Protein AF-A0A7R8WYB5-F1 (afdb_monomer_lite)

Organism: NCBI:txid163714

Sequence (206 aa):
MVLVGGVSCAMGMLLSKSFLFGQDVRGGSQGAGAALSDKIDIPKETFMILNLPTPENPLRIGTRGSPLAMAQAYETRARLSAAFELPQTAFEIVVIKVTGDLIQDRPLKDIGGKGLFTREIEEDLLAGKIDIAVHSMKDMPTVQPGGLLLDTFLPREDPRDAFVAPMLSALDQLSDGAVVGTSSLRRRAQLLHKRPDLKVVEFRGN

Radius of gyration: 23.24 Å; chains: 1; bounding box: 43×52×77 Å

Foldseek 3Di:
DKEFAWPLFFFWFWKAFPDPADDPPDDDDDDDDDDDDDDDPPPPPPPRPRPQFALVRAAEEEFEPDPVRVVSSVVVLVVVCVVVVYDSSSYHYDHDYFQLVVDFPDAPVVVDDQQSPHVRVVVCNVVVVHGIYTDRPVNHDPDDDPRIDTDDTDPTDDRDTDIDDPPDRDPVPDDFQEEYEDSDPVVVVVCCVVRVRYHYDYDDDD

InterPro domains:
  IPR000860 Porphobilinogen deaminase [PR00151] (100-120)
  IPR000860 Porphobilinogen deaminase [PR00151] (131-150)
  IPR000860 Porphobilinogen deaminase [PR00151] (179-196)
  IPR000860 Porphobilinogen deaminase [PR00151] (198-206)
  IPR000860 Porphobilinogen deaminase [PTHR11557] (56-206)
  IPR000860 Porphobilinogen deaminase [TIGR00212] (59-206)
  IPR022417 Porphobilinogen deaminase, N-terminal [PF01379] (59-206)

Structure (mmCIF, N/CA/C/O backbone):
data_AF-A0A7R8WYB5-F1
#
_entry.id   AF-A0A7R8WYB5-F1
#
loop_
_atom_site.group_PDB
_atom_site.id
_atom_site.type_symbol
_atom_site.label_atom_id
_atom_site.label_alt_id
_atom_site.label_comp_id
_atom_site.label_asym_id
_atom_site.label_entity_id
_atom_site.label_seq_id
_atom_site.pdbx_PDB_ins_code
_atom_site.Cartn_x
_atom_site.Cartn_y
_atom_site.Cartn_z
_atom_site.occupancy
_atom_site.B_iso_or_equiv
_atom_site.auth_seq_id
_atom_site.auth_comp_id
_atom_site.auth_asym_id
_atom_site.auth_atom_id
_atom_site.pdbx_PDB_model_num
ATOM 1 N N . MET A 1 1 ? -6.111 8.365 22.618 1.00 51.69 1 MET A N 1
ATOM 2 C CA . MET A 1 1 ? -6.669 7.990 21.303 1.00 51.69 1 MET A CA 1
ATOM 3 C C . MET A 1 1 ? -6.148 6.613 20.965 1.00 51.69 1 MET A C 1
ATOM 5 O O . MET A 1 1 ? -4.943 6.415 21.039 1.00 51.69 1 MET A O 1
ATOM 9 N N . VAL A 1 2 ? -7.040 5.667 20.690 1.00 57.53 2 VAL A N 1
ATOM 10 C CA . VAL A 1 2 ? -6.664 4.288 20.367 1.00 57.53 2 VAL A CA 1
ATOM 11 C C . VAL A 1 2 ? -6.888 4.053 18.888 1.00 57.53 2 VAL A C 1
ATOM 13 O O . VAL A 1 2 ? -7.944 4.389 18.358 1.00 57.53 2 VAL A O 1
ATOM 16 N N . LEU A 1 3 ? -5.872 3.529 18.221 1.00 54.19 3 LEU A N 1
ATOM 17 C CA . LEU A 1 3 ? -5.846 3.299 16.789 1.00 54.19 3 LEU A CA 1
ATOM 18 C C . LEU A 1 3 ? -6.067 1.818 16.529 1.00 54.19 3 LEU A C 1
ATOM 20 O O . LEU A 1 3 ? -5.308 0.976 16.994 1.00 54.19 3 LEU A O 1
ATOM 24 N N . VAL A 1 4 ? -7.092 1.490 15.749 1.00 54.50 4 VAL A N 1
ATOM 25 C CA . VAL A 1 4 ? -7.208 0.145 15.178 1.00 54.50 4 VAL A CA 1
ATOM 26 C C . VAL A 1 4 ? -6.669 0.222 13.757 1.00 54.50 4 VAL A C 1
ATOM 28 O O . VAL A 1 4 ? -7.369 0.566 12.792 1.00 54.50 4 VAL A O 1
ATOM 31 N N . GLY A 1 5 ? -5.360 0.007 13.669 1.00 45.59 5 GLY A N 1
ATOM 32 C CA . GLY A 1 5 ? -4.630 -0.067 12.417 1.00 45.59 5 GLY A CA 1
ATOM 33 C C . GLY A 1 5 ? -4.925 -1.387 11.719 1.00 45.59 5 GLY A C 1
ATOM 34 O O . GLY A 1 5 ? -5.275 -2.376 12.343 1.00 45.59 5 GLY A O 1
ATOM 35 N N . GLY A 1 6 ? -4.800 -1.415 10.403 1.00 45.91 6 GLY A N 1
ATOM 36 C CA . GLY A 1 6 ? -4.494 -2.670 9.725 1.00 45.91 6 GLY A CA 1
ATOM 37 C C . GLY A 1 6 ? -3.013 -2.622 9.532 1.00 45.91 6 GLY A C 1
ATOM 38 O O . GLY A 1 6 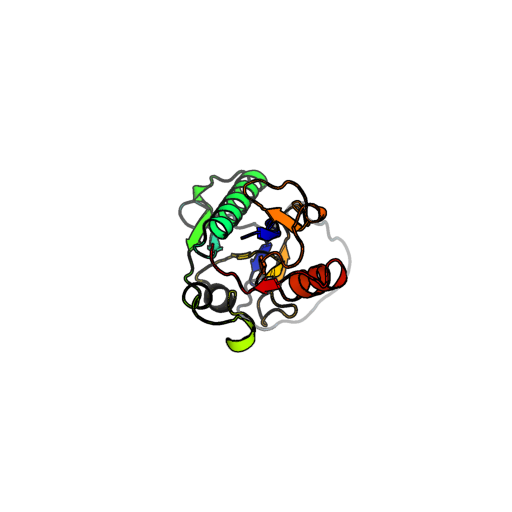? -2.545 -1.589 9.041 1.00 45.91 6 GLY A O 1
ATOM 39 N N . VAL A 1 7 ? -2.295 -3.681 9.888 1.00 38.88 7 VAL A N 1
ATOM 40 C CA . VAL A 1 7 ? -0.979 -3.837 9.291 1.00 38.88 7 VAL A CA 1
ATOM 41 C C . VAL A 1 7 ? -1.281 -3.929 7.801 1.00 38.88 7 VAL A C 1
ATOM 43 O O . VAL A 1 7 ? -1.995 -4.816 7.336 1.00 38.88 7 VAL A O 1
ATOM 46 N N . SER A 1 8 ? -0.940 -2.871 7.069 1.00 40.31 8 SER A N 1
ATOM 47 C CA . SER A 1 8 ? -1.137 -2.816 5.630 1.00 40.31 8 SER A CA 1
ATOM 48 C C . SER A 1 8 ? -0.034 -3.666 5.037 1.00 40.31 8 SER A C 1
ATOM 50 O O . SER A 1 8 ? 0.944 -3.159 4.503 1.00 40.31 8 SER A O 1
ATOM 52 N N . CYS A 1 9 ? -0.181 -4.962 5.256 1.00 38.12 9 CYS A N 1
ATOM 53 C CA . CYS A 1 9 ? 0.712 -5.996 4.827 1.00 38.12 9 CYS A CA 1
ATOM 54 C C . CYS A 1 9 ? 0.665 -5.999 3.309 1.00 38.12 9 CYS A C 1
ATOM 56 O O . CYS A 1 9 ? -0.330 -6.335 2.662 1.00 38.12 9 CYS A O 1
ATOM 58 N N . ALA A 1 10 ? 1.730 -5.409 2.794 1.00 38.44 10 ALA A N 1
ATOM 59 C CA . ALA A 1 10 ? 2.017 -5.133 1.421 1.00 38.44 10 ALA A CA 1
ATOM 60 C C . ALA A 1 10 ? 1.931 -6.398 0.579 1.00 38.44 10 ALA A C 1
ATOM 62 O O . ALA A 1 10 ? 2.912 -7.106 0.409 1.00 38.44 10 ALA A O 1
ATOM 63 N N . MET A 1 11 ? 0.780 -6.654 -0.026 1.00 44.28 11 MET A N 1
ATOM 64 C CA . MET A 1 11 ? 0.823 -7.348 -1.299 1.00 44.28 11 MET A CA 1
ATOM 65 C C . MET A 1 11 ? 1.272 -6.296 -2.306 1.00 44.28 11 MET A C 1
ATOM 67 O O . MET A 1 11 ? 0.425 -5.570 -2.814 1.00 44.28 11 MET A O 1
ATOM 71 N N . GLY A 1 12 ? 2.585 -6.141 -2.504 1.00 46.62 12 GLY A N 1
ATOM 72 C CA . GLY A 1 12 ? 3.079 -5.486 -3.708 1.00 46.62 12 GLY A CA 1
ATOM 73 C C . GLY A 1 12 ? 2.496 -6.242 -4.896 1.00 46.62 12 GLY A C 1
ATOM 74 O O . GLY A 1 12 ? 2.366 -7.469 -4.879 1.00 46.62 12 GLY A O 1
ATOM 75 N N . MET A 1 13 ? 2.013 -5.508 -5.872 1.00 58.94 13 MET A N 1
ATOM 76 C CA . MET A 1 13 ? 1.191 -6.071 -6.923 1.00 58.94 13 MET A CA 1
ATOM 77 C C . MET A 1 13 ? 1.529 -5.353 -8.196 1.00 58.94 13 MET A C 1
ATOM 79 O O . MET A 1 13 ? 1.551 -4.132 -8.162 1.00 58.94 13 MET A O 1
ATOM 83 N N . LEU A 1 14 ? 1.767 -6.097 -9.271 1.00 58.09 14 LEU A N 1
ATOM 84 C CA . LEU A 1 14 ? 2.078 -5.504 -10.558 1.00 58.09 14 LEU A CA 1
ATOM 85 C C . LEU A 1 14 ? 0.786 -5.327 -11.347 1.00 58.09 14 LEU A C 1
ATOM 87 O O . LEU A 1 14 ? 0.109 -6.300 -11.677 1.00 58.09 14 LEU A O 1
ATOM 91 N N . LEU A 1 15 ? 0.461 -4.073 -11.646 1.00 56.47 15 LEU A N 1
ATOM 92 C CA . LEU A 1 15 ? -0.439 -3.735 -12.741 1.00 56.47 15 LEU A CA 1
ATOM 93 C C . LEU A 1 15 ? 0.430 -3.475 -13.976 1.00 56.47 15 LEU A C 1
ATOM 95 O O . LEU A 1 15 ? 1.372 -2.682 -13.902 1.00 56.47 15 LEU A O 1
ATOM 99 N N . SER A 1 16 ? 0.143 -4.150 -15.087 1.00 60.47 16 SER A N 1
ATOM 100 C CA . SER A 1 16 ? 0.872 -3.987 -16.351 1.00 60.47 16 SER A CA 1
ATOM 101 C C . SER A 1 16 ? -0.098 -3.846 -17.530 1.00 60.47 16 SER A C 1
ATOM 103 O O . SER A 1 16 ? -1.289 -4.144 -17.424 1.00 60.47 16 SER A O 1
ATOM 105 N N . LYS A 1 17 ? 0.387 -3.357 -18.673 1.00 53.19 17 LYS A N 1
ATOM 106 C CA . LYS A 1 17 ? -0.272 -3.628 -19.964 1.00 53.19 17 LYS A CA 1
ATOM 107 C C . LYS A 1 17 ? -0.045 -5.099 -20.312 1.00 53.19 17 LYS A C 1
ATOM 109 O O . LYS A 1 17 ? 0.956 -5.626 -19.858 1.00 53.19 17 LYS A O 1
ATOM 114 N N . SER A 1 18 ? -0.913 -5.717 -21.123 1.00 45.72 18 SER A N 1
ATOM 115 C CA . SER A 1 18 ? -0.938 -7.127 -21.614 1.00 45.72 18 SER A CA 1
ATOM 116 C C . SER A 1 18 ? 0.364 -7.750 -22.138 1.00 45.72 18 SER A C 1
ATOM 118 O O . SER A 1 18 ? 0.382 -8.327 -23.217 1.00 45.72 18 SER A O 1
ATOM 120 N N . PHE A 1 19 ? 1.469 -7.612 -21.414 1.00 46.53 19 PHE A N 1
ATOM 121 C CA . PHE A 1 19 ? 2.782 -7.512 -22.023 1.00 46.53 19 PHE A CA 1
ATOM 122 C C . PHE A 1 19 ? 3.941 -7.627 -21.033 1.00 46.53 19 PHE A C 1
ATOM 124 O O . PHE A 1 19 ? 4.963 -6.954 -21.167 1.00 46.53 19 PHE A O 1
ATOM 131 N N . LEU A 1 20 ? 3.846 -8.537 -20.070 1.00 38.50 20 LEU A N 1
ATOM 132 C CA . LEU A 1 20 ? 5.069 -9.154 -19.572 1.00 38.50 20 LEU A CA 1
ATOM 133 C C . LEU A 1 20 ? 5.514 -10.154 -20.647 1.00 38.50 20 LEU A C 1
ATOM 135 O O . LEU A 1 20 ? 5.100 -11.306 -20.653 1.00 38.50 20 LEU A O 1
ATOM 139 N N . PHE A 1 21 ? 6.333 -9.650 -21.575 1.00 45.47 21 PHE A N 1
ATOM 140 C CA . PHE A 1 21 ? 7.066 -10.393 -22.606 1.00 45.47 21 PHE A CA 1
ATOM 141 C C . PHE A 1 21 ? 6.288 -10.812 -23.869 1.00 45.47 21 PHE A C 1
ATOM 143 O O . PHE A 1 21 ? 5.941 -11.968 -24.070 1.00 45.47 21 PHE A O 1
ATOM 150 N N . GLY A 1 22 ? 6.160 -9.853 -24.795 1.00 36.62 22 GLY A N 1
ATOM 151 C CA . GLY A 1 22 ? 6.224 -10.112 -26.237 1.00 36.62 22 GLY A CA 1
ATOM 152 C C . GLY A 1 22 ? 4.907 -10.394 -26.956 1.00 36.62 22 GLY A C 1
ATOM 153 O O . GLY A 1 22 ? 4.487 -11.537 -27.013 1.00 36.62 22 GLY A O 1
ATOM 154 N N . GLN A 1 23 ? 4.357 -9.369 -27.618 1.00 33.28 23 GLN A N 1
ATOM 155 C CA . GLN A 1 23 ? 3.633 -9.413 -28.906 1.00 33.28 23 GLN A CA 1
ATOM 156 C C . GLN A 1 23 ? 3.534 -8.009 -29.538 1.00 33.28 23 GLN A C 1
ATOM 158 O O . GLN A 1 23 ? 2.563 -7.297 -29.325 1.00 33.28 23 GLN A O 1
ATOM 163 N N . ASP A 1 24 ? 4.538 -7.545 -30.288 1.00 31.53 24 ASP A N 1
ATOM 164 C CA . ASP A 1 24 ? 4.448 -6.254 -31.001 1.00 31.53 24 ASP A CA 1
ATOM 165 C C . ASP A 1 24 ? 3.252 -6.295 -31.983 1.00 31.53 24 ASP A C 1
ATOM 167 O O . ASP A 1 24 ? 3.334 -6.896 -33.052 1.00 31.53 24 ASP A O 1
ATOM 171 N N . VAL A 1 25 ? 2.103 -5.717 -31.608 1.00 36.81 25 VAL A N 1
ATOM 172 C CA . VAL A 1 25 ? 0.919 -5.621 -32.477 1.00 36.81 25 VAL A CA 1
ATOM 173 C C . VAL A 1 25 ? 1.044 -4.353 -33.316 1.00 36.81 25 VAL A C 1
ATOM 175 O O . VAL A 1 25 ? 0.345 -3.359 -33.120 1.00 36.81 25 VAL A O 1
ATOM 178 N N . ARG A 1 26 ? 1.971 -4.379 -34.274 1.00 30.98 26 ARG A N 1
ATOM 179 C CA . ARG A 1 26 ? 1.958 -3.465 -35.419 1.00 30.98 26 ARG A CA 1
ATOM 180 C C . ARG A 1 26 ? 1.542 -4.253 -36.652 1.00 30.98 26 ARG A C 1
ATOM 182 O O . ARG A 1 26 ? 2.164 -5.241 -37.019 1.00 30.98 26 ARG A O 1
ATOM 189 N N . GLY A 1 27 ? 0.413 -3.836 -37.220 1.00 29.70 27 GLY A N 1
ATOM 190 C CA . GLY A 1 27 ? -0.285 -4.536 -38.288 1.00 29.70 27 GLY A CA 1
ATOM 191 C C . GLY A 1 27 ? 0.523 -4.707 -39.573 1.00 29.70 27 GLY A C 1
ATOM 192 O O . GLY A 1 27 ? 1.375 -3.894 -39.921 1.00 29.70 27 GLY A O 1
ATOM 193 N N . GLY A 1 28 ? 0.180 -5.762 -40.306 1.00 26.16 28 GLY A N 1
ATOM 194 C CA . GLY A 1 28 ? 0.683 -6.053 -41.641 1.00 26.16 28 GLY A CA 1
ATOM 195 C C . GLY A 1 28 ? 0.026 -7.321 -42.176 1.00 26.16 28 GLY A C 1
ATOM 196 O O . GLY A 1 28 ? -0.086 -8.321 -41.484 1.00 26.16 28 GLY A O 1
ATOM 197 N N . SER A 1 29 ? -0.500 -7.225 -43.382 1.00 29.45 29 SER A N 1
ATOM 198 C CA . SER A 1 29 ? -1.515 -8.075 -43.992 1.00 29.45 29 SER A CA 1
ATOM 199 C C . SER A 1 29 ? -0.979 -9.257 -44.819 1.00 29.45 29 SER A C 1
ATOM 201 O O . SER A 1 29 ? 0.104 -9.154 -45.381 1.00 29.45 29 SER A O 1
ATOM 203 N N . GLN A 1 30 ? -1.879 -10.223 -45.070 1.00 29.09 30 GLN A N 1
ATOM 204 C CA . GLN A 1 30 ? -1.945 -11.188 -46.193 1.00 29.09 30 GLN A CA 1
ATOM 205 C C . GLN A 1 30 ? -1.185 -12.525 -46.082 1.00 29.09 30 GLN A C 1
ATOM 207 O O . GLN A 1 30 ? 0.003 -12.561 -45.797 1.00 29.09 30 GLN A O 1
ATOM 212 N N . GLY A 1 31 ? -1.874 -13.609 -46.483 1.00 26.44 31 GLY A N 1
ATOM 213 C CA . GLY A 1 31 ? -1.245 -14.679 -47.271 1.00 26.44 31 GLY A CA 1
ATOM 214 C C . GLY A 1 31 ? -1.490 -16.130 -46.852 1.00 26.44 31 GLY A C 1
ATOM 215 O O . GLY A 1 31 ? -0.659 -16.689 -46.163 1.00 26.44 31 GLY A O 1
ATOM 216 N N . ALA A 1 32 ? -2.596 -16.706 -47.342 1.00 29.03 32 ALA A N 1
ATOM 217 C CA . ALA A 1 32 ? -2.791 -18.063 -47.892 1.00 29.03 32 ALA A CA 1
ATOM 218 C C . ALA A 1 32 ? -2.067 -19.300 -47.299 1.00 29.03 32 ALA A C 1
ATOM 220 O O . ALA A 1 32 ? -0.870 -19.326 -47.044 1.00 29.03 32 ALA A O 1
ATOM 221 N N . GLY A 1 33 ? -2.837 -20.386 -47.172 1.00 28.53 33 GLY A N 1
ATOM 222 C CA . GLY A 1 33 ? -2.444 -21.622 -46.496 1.00 28.53 33 GLY A CA 1
ATOM 223 C C . GLY A 1 33 ? -1.565 -22.590 -47.287 1.00 28.53 33 GLY A C 1
ATOM 224 O O . GLY A 1 33 ? -1.422 -22.470 -48.496 1.00 28.53 33 GLY A O 1
ATOM 225 N N . ALA A 1 34 ? -1.073 -23.612 -46.582 1.00 28.50 34 ALA A N 1
ATOM 226 C CA . ALA A 1 34 ? -0.885 -24.972 -47.088 1.00 28.50 34 ALA A CA 1
ATOM 227 C C . ALA A 1 34 ? -0.529 -25.940 -45.941 1.00 28.50 34 ALA A C 1
ATOM 229 O O . ALA A 1 34 ? 0.313 -25.640 -45.105 1.00 28.50 34 ALA A O 1
ATOM 230 N N . ALA A 1 35 ? -1.188 -27.101 -45.973 1.00 31.36 35 ALA A N 1
ATOM 231 C CA . ALA A 1 35 ? -0.765 -28.424 -45.505 1.00 31.36 35 ALA A CA 1
ATOM 232 C C . ALA A 1 35 ? -0.228 -28.607 -44.066 1.00 31.36 35 ALA A C 1
ATOM 234 O O . ALA A 1 35 ? 0.946 -28.415 -43.759 1.00 31.36 35 ALA A O 1
ATOM 235 N N . LEU A 1 36 ? -1.104 -29.171 -43.228 1.00 38.19 36 LEU A N 1
ATOM 236 C CA . LEU A 1 36 ? -0.742 -30.070 -42.134 1.00 38.19 36 LEU A CA 1
ATOM 237 C C . LEU A 1 36 ? -0.219 -31.390 -42.733 1.00 38.19 36 LEU A C 1
ATOM 239 O O . LEU A 1 36 ? -0.999 -32.079 -43.386 1.00 38.19 36 LEU A O 1
ATOM 243 N N . SER A 1 37 ? 1.037 -31.755 -42.474 1.00 31.27 37 SER A N 1
ATOM 244 C CA . SER A 1 37 ? 1.429 -33.114 -42.056 1.00 31.27 37 SER A CA 1
ATOM 245 C C . SER A 1 37 ? 2.950 -33.252 -41.954 1.00 31.27 37 SER A C 1
ATOM 247 O O . SER A 1 37 ? 3.672 -32.989 -42.911 1.00 31.27 37 SER A O 1
ATOM 249 N N . ASP A 1 38 ? 3.358 -33.778 -40.803 1.00 36.91 38 ASP A N 1
ATOM 250 C CA . ASP A 1 38 ? 4.592 -34.506 -40.517 1.00 36.91 38 ASP A CA 1
ATOM 251 C C . ASP A 1 38 ? 5.907 -33.731 -40.323 1.00 36.91 38 ASP A C 1
ATOM 253 O O . ASP A 1 38 ? 6.497 -33.158 -41.232 1.00 36.91 38 ASP A O 1
ATOM 257 N N . LYS A 1 39 ? 6.406 -33.892 -39.083 1.00 39.47 39 LYS A N 1
ATOM 258 C CA . LYS A 1 39 ? 7.702 -33.492 -38.507 1.00 39.47 39 LYS A CA 1
ATOM 259 C C . LYS A 1 39 ? 7.814 -32.045 -38.031 1.00 39.47 39 LYS A C 1
ATOM 261 O O . LYS A 1 39 ? 8.566 -31.245 -38.574 1.00 39.47 39 LYS A O 1
ATOM 266 N N . ILE A 1 40 ? 7.154 -31.753 -36.911 1.00 38.12 40 ILE A N 1
ATOM 267 C CA . ILE A 1 40 ? 7.612 -30.681 -36.022 1.00 38.12 40 ILE A CA 1
ATOM 268 C C . ILE A 1 40 ? 8.633 -31.306 -35.065 1.00 38.12 40 ILE A C 1
ATOM 270 O O . ILE A 1 40 ? 8.284 -31.754 -33.975 1.00 38.12 40 ILE A O 1
ATOM 274 N N . ASP A 1 41 ? 9.897 -31.358 -35.485 1.00 44.97 41 ASP A N 1
ATOM 275 C CA . ASP A 1 41 ? 10.989 -31.287 -34.514 1.00 44.97 41 ASP A CA 1
ATOM 276 C C . ASP A 1 41 ? 10.883 -29.898 -33.887 1.00 44.97 41 ASP A C 1
ATOM 278 O O . ASP A 1 41 ? 11.259 -28.906 -34.506 1.00 44.97 41 ASP A O 1
ATOM 282 N N . ILE A 1 42 ? 10.276 -29.809 -32.700 1.00 41.38 42 ILE A N 1
ATOM 283 C CA . ILE A 1 42 ? 10.237 -28.564 -31.932 1.00 41.38 42 ILE A CA 1
ATOM 284 C C . ILE A 1 42 ? 11.693 -28.259 -31.562 1.00 41.38 42 ILE A C 1
ATOM 286 O O . ILE A 1 42 ? 12.273 -29.005 -30.762 1.00 41.38 42 ILE A O 1
ATOM 290 N N . PRO A 1 43 ? 12.323 -27.207 -32.114 1.00 37.69 43 PRO A N 1
ATOM 291 C CA . PRO A 1 43 ? 13.678 -26.861 -31.728 1.00 37.69 43 PRO A CA 1
ATOM 292 C C . PRO A 1 43 ? 13.660 -26.502 -30.241 1.00 37.69 43 PRO A C 1
ATOM 294 O O . PRO A 1 43 ? 12.841 -25.691 -29.805 1.00 37.69 43 PRO A O 1
ATOM 297 N N . LYS A 1 44 ? 14.594 -27.056 -29.458 1.00 44.47 44 LYS A N 1
ATOM 298 C CA . LYS A 1 44 ? 14.817 -26.697 -28.041 1.00 44.47 44 LYS A CA 1
ATOM 299 C C . LYS A 1 44 ? 15.197 -25.219 -27.823 1.00 44.47 44 LYS A C 1
ATOM 301 O O . LYS A 1 44 ? 15.410 -24.812 -26.688 1.00 44.47 44 LYS A O 1
ATOM 306 N N . GLU A 1 45 ? 15.221 -24.413 -28.882 1.00 43.47 45 GLU A N 1
ATOM 307 C CA . GLU A 1 45 ? 15.476 -22.976 -28.871 1.00 43.47 45 GLU A CA 1
ATOM 308 C C . GLU A 1 45 ? 14.307 -22.168 -29.453 1.00 43.47 45 GLU A C 1
ATOM 310 O O . GLU A 1 45 ? 14.484 -21.283 -30.280 1.00 43.47 45 GLU A O 1
ATOM 315 N N . THR A 1 46 ? 13.083 -22.414 -28.984 1.00 39.09 46 THR A N 1
ATOM 316 C CA . THR A 1 46 ? 12.113 -21.305 -28.880 1.00 39.09 46 THR A CA 1
ATOM 317 C C . THR A 1 46 ? 12.239 -20.695 -27.485 1.00 39.09 46 THR A C 1
ATOM 319 O O . THR A 1 46 ? 11.275 -20.588 -26.733 1.00 39.09 46 THR A O 1
ATOM 322 N N . PHE A 1 47 ? 13.468 -20.343 -27.099 1.00 42.16 47 PHE A N 1
ATOM 323 C CA . PHE A 1 47 ? 13.660 -19.366 -26.041 1.00 42.16 47 PHE A CA 1
ATOM 324 C C . PHE A 1 47 ? 13.202 -18.047 -26.648 1.00 42.16 47 PHE A C 1
ATOM 326 O O . PHE A 1 47 ? 13.891 -17.458 -27.480 1.00 42.16 47 PHE A O 1
ATOM 333 N N . MET A 1 48 ? 11.987 -17.625 -26.297 1.00 42.53 48 MET A N 1
ATOM 334 C CA . MET A 1 48 ? 11.585 -16.244 -26.505 1.00 42.53 48 MET A CA 1
ATOM 335 C C . MET A 1 48 ? 12.716 -15.374 -25.968 1.00 42.53 48 MET A C 1
ATOM 337 O O . MET A 1 48 ? 13.110 -15.532 -24.812 1.00 42.53 48 MET A O 1
ATOM 341 N N . ILE A 1 49 ? 13.283 -14.520 -26.818 1.00 45.59 49 ILE A N 1
ATOM 342 C CA . ILE A 1 49 ? 14.278 -13.540 -26.396 1.00 45.59 49 ILE A CA 1
ATOM 343 C C . ILE A 1 49 ? 13.549 -12.613 -25.422 1.00 45.59 49 ILE A C 1
ATOM 345 O O . ILE A 1 49 ? 12.856 -11.678 -25.823 1.00 45.59 49 ILE A O 1
ATOM 349 N N . LEU A 1 50 ? 13.633 -12.932 -24.132 1.00 60.34 50 LEU A N 1
ATOM 350 C CA . LEU A 1 50 ? 13.192 -12.065 -23.057 1.00 60.34 50 LEU A CA 1
ATOM 351 C C . LEU A 1 50 ? 14.127 -10.860 -23.110 1.00 60.34 50 LEU A C 1
ATOM 353 O O . LEU A 1 50 ? 15.299 -10.964 -22.754 1.00 60.34 50 LEU A O 1
ATOM 357 N N . ASN A 1 51 ? 13.632 -9.731 -23.614 1.00 81.62 51 ASN A N 1
ATOM 358 C CA . ASN A 1 51 ? 14.366 -8.478 -23.528 1.00 81.62 51 ASN A CA 1
ATOM 359 C C . ASN A 1 51 ? 14.358 -8.034 -22.058 1.00 81.62 51 ASN A C 1
ATOM 361 O O . ASN A 1 51 ? 13.393 -7.427 -21.592 1.00 81.62 51 ASN A O 1
ATOM 365 N N . LEU A 1 52 ? 15.382 -8.448 -21.312 1.00 89.38 52 LEU A N 1
ATOM 366 C CA . LEU A 1 52 ? 15.544 -8.134 -19.897 1.00 89.38 52 LEU A CA 1
ATOM 367 C C . LEU A 1 52 ? 15.986 -6.672 -19.719 1.00 89.38 52 LEU A C 1
ATOM 369 O O . LEU A 1 52 ? 16.703 -6.144 -20.571 1.00 89.38 52 LEU A O 1
ATOM 373 N N . PRO A 1 53 ? 15.577 -6.004 -18.627 1.00 94.38 53 PRO A N 1
ATOM 374 C CA . PRO A 1 53 ? 15.964 -4.622 -18.395 1.00 94.38 53 PRO A CA 1
ATOM 375 C C . PRO A 1 53 ? 17.457 -4.493 -18.075 1.00 94.38 53 PRO A C 1
ATOM 377 O O . PRO A 1 53 ? 18.063 -5.386 -17.480 1.00 94.38 53 PRO A O 1
ATOM 380 N N . THR A 1 54 ? 18.041 -3.348 -18.426 1.00 95.38 54 THR A N 1
ATOM 381 C CA . THR A 1 54 ? 19.443 -3.013 -18.129 1.00 95.38 54 THR A CA 1
ATOM 382 C C . THR A 1 54 ? 19.525 -1.662 -17.421 1.00 95.38 54 THR A C 1
ATOM 384 O O . THR A 1 54 ? 18.549 -0.917 -17.423 1.00 95.38 54 THR A O 1
ATOM 387 N N . PRO A 1 55 ? 20.662 -1.294 -16.809 1.00 95.25 55 PRO A N 1
ATOM 388 C CA . PRO A 1 55 ? 20.827 0.042 -16.234 1.00 95.25 55 PRO A CA 1
ATOM 389 C C . PRO A 1 55 ? 20.637 1.192 -17.241 1.00 95.25 55 PRO A C 1
ATOM 391 O O . PRO A 1 55 ? 20.216 2.277 -16.854 1.00 95.25 55 PRO A O 1
ATOM 394 N N . GLU A 1 56 ? 20.929 0.966 -18.525 1.00 95.38 56 GLU A N 1
ATOM 395 C CA . GLU A 1 56 ? 20.770 1.947 -19.610 1.00 95.38 56 GLU A CA 1
ATOM 396 C C . GLU A 1 56 ? 19.329 2.022 -20.133 1.00 95.38 56 GLU A C 1
ATOM 398 O O . GLU A 1 56 ? 18.923 3.050 -20.675 1.00 95.38 56 GLU A O 1
ATOM 403 N N . ASN A 1 57 ? 18.562 0.941 -19.975 1.00 94.38 57 ASN A N 1
ATOM 404 C CA . ASN A 1 57 ? 17.146 0.861 -20.321 1.00 94.38 57 ASN A CA 1
ATOM 405 C C . ASN A 1 57 ? 16.375 0.132 -19.202 1.00 94.38 57 ASN A C 1
ATOM 407 O O . ASN A 1 57 ? 16.041 -1.053 -19.348 1.00 94.38 57 ASN A O 1
ATOM 411 N N . PRO A 1 58 ? 16.161 0.804 -18.055 1.00 95.94 58 PRO A N 1
ATOM 412 C CA . PRO A 1 58 ? 15.620 0.167 -16.866 1.00 95.94 58 PRO A CA 1
ATOM 413 C C . PRO A 1 58 ? 14.116 -0.077 -16.980 1.00 95.94 58 PRO A C 1
ATOM 415 O O . PRO A 1 58 ? 13.388 0.667 -17.635 1.00 95.94 58 PRO A O 1
ATOM 418 N N . LEU A 1 59 ? 13.632 -1.093 -16.265 1.00 96.06 59 LEU A N 1
ATOM 419 C CA . LEU A 1 59 ? 12.201 -1.299 -16.056 1.00 96.06 59 LEU A CA 1
ATOM 420 C C . LEU A 1 59 ? 11.698 -0.302 -15.007 1.00 96.06 59 LEU A C 1
ATOM 422 O O . LEU A 1 59 ? 12.176 -0.291 -13.871 1.00 96.06 59 LEU A O 1
ATOM 426 N N . ARG A 1 60 ? 10.717 0.520 -15.377 1.00 97.50 60 ARG A N 1
ATOM 427 C CA . ARG A 1 60 ? 10.179 1.609 -14.554 1.00 97.50 60 ARG A CA 1
ATOM 428 C C . ARG A 1 60 ? 9.010 1.125 -13.702 1.00 97.50 60 ARG A C 1
ATOM 430 O O . ARG A 1 60 ? 7.950 0.759 -14.210 1.00 97.50 60 ARG A O 1
ATOM 437 N N . ILE A 1 61 ? 9.209 1.158 -12.391 1.00 96.81 61 ILE A N 1
ATOM 438 C CA . ILE A 1 61 ? 8.278 0.739 -11.345 1.00 96.81 61 ILE A CA 1
ATOM 439 C C . ILE A 1 61 ? 7.572 1.973 -10.780 1.00 96.81 61 ILE A C 1
ATOM 441 O O . ILE A 1 61 ? 8.142 2.716 -9.981 1.00 96.81 61 ILE A O 1
ATOM 445 N N . GLY A 1 62 ? 6.319 2.186 -11.170 1.00 96.38 62 GLY A N 1
ATOM 446 C CA . GLY A 1 62 ? 5.466 3.239 -10.631 1.00 96.38 62 GLY A CA 1
ATOM 447 C C . GLY A 1 62 ? 4.998 2.952 -9.207 1.00 96.38 62 GLY A C 1
ATOM 448 O O . GLY A 1 62 ? 4.565 1.841 -8.899 1.00 96.38 62 GLY A O 1
ATOM 449 N N . THR A 1 63 ? 5.046 3.953 -8.331 1.00 94.69 63 THR A N 1
ATOM 450 C CA . THR A 1 63 ? 4.539 3.850 -6.954 1.00 94.69 63 THR A CA 1
ATOM 451 C C . THR A 1 63 ? 4.089 5.206 -6.408 1.00 94.69 63 THR A C 1
ATOM 453 O O . THR A 1 63 ? 4.487 6.258 -6.907 1.00 94.69 63 THR A O 1
ATOM 456 N N . ARG A 1 64 ? 3.283 5.198 -5.342 1.00 92.56 64 ARG A N 1
ATOM 457 C CA . ARG A 1 64 ? 2.975 6.407 -4.557 1.00 92.56 64 ARG A CA 1
ATOM 458 C C . ARG A 1 64 ? 4.174 6.826 -3.703 1.00 92.56 64 ARG A C 1
ATOM 460 O O . ARG A 1 64 ? 4.998 6.005 -3.315 1.00 92.56 64 ARG A O 1
ATOM 467 N N . GLY A 1 65 ? 4.213 8.099 -3.312 1.00 90.62 65 GLY A N 1
ATOM 468 C CA . GLY A 1 65 ? 5.313 8.666 -2.516 1.00 90.62 65 GLY A CA 1
ATOM 469 C C . GLY A 1 65 ? 5.264 8.416 -1.003 1.00 90.62 65 GLY A C 1
ATOM 470 O O . GLY A 1 65 ? 6.143 8.889 -0.288 1.00 90.62 65 GLY A O 1
ATOM 471 N N . SER A 1 66 ? 4.248 7.720 -0.478 1.00 88.62 66 SER A N 1
ATOM 472 C CA . SER A 1 66 ? 4.173 7.439 0.967 1.00 88.62 66 SER A CA 1
ATOM 473 C C . SER A 1 66 ? 5.289 6.483 1.426 1.00 88.62 66 SER A C 1
ATOM 475 O O . SER A 1 66 ? 5.670 5.604 0.649 1.00 88.62 66 SER A O 1
ATOM 477 N N . PRO A 1 67 ? 5.766 6.561 2.687 1.00 90.62 67 PRO A N 1
ATOM 478 C CA . PRO A 1 67 ? 6.819 5.670 3.185 1.00 90.62 67 PRO A CA 1
ATOM 479 C C . PRO A 1 67 ? 6.511 4.180 2.988 1.00 90.62 67 PRO A C 1
ATOM 481 O O . PRO A 1 67 ? 7.379 3.415 2.575 1.00 90.62 67 PRO A O 1
ATOM 484 N N . LEU A 1 68 ? 5.256 3.774 3.212 1.00 90.06 68 LEU A N 1
ATOM 485 C CA . LEU A 1 68 ? 4.827 2.398 2.977 1.00 90.06 68 LEU A CA 1
ATOM 486 C C . LEU A 1 68 ? 4.869 2.032 1.488 1.00 90.06 68 LEU A C 1
ATOM 488 O O . LEU A 1 68 ? 5.407 0.990 1.143 1.00 90.06 68 LEU A O 1
ATOM 492 N N . ALA A 1 69 ? 4.340 2.877 0.601 1.00 90.75 69 ALA A N 1
ATOM 493 C CA . ALA A 1 69 ? 4.351 2.605 -0.841 1.00 90.75 69 ALA A CA 1
ATOM 494 C C . ALA A 1 69 ? 5.781 2.516 -1.410 1.00 90.75 69 ALA A C 1
ATOM 496 O O . ALA A 1 69 ? 6.067 1.672 -2.261 1.00 90.75 69 ALA A O 1
ATOM 497 N N . MET A 1 70 ? 6.706 3.320 -0.883 1.00 94.56 70 MET A N 1
ATOM 498 C CA . MET A 1 70 ? 8.126 3.216 -1.216 1.00 94.56 70 MET A CA 1
ATOM 499 C C . MET A 1 70 ? 8.726 1.892 -0.736 1.00 94.56 70 MET A C 1
ATOM 501 O O . MET A 1 70 ? 9.418 1.231 -1.507 1.00 94.56 70 MET A O 1
ATOM 505 N N . ALA A 1 71 ? 8.421 1.454 0.491 1.00 94.25 71 ALA A N 1
ATOM 506 C CA . ALA A 1 71 ? 8.865 0.150 0.989 1.00 94.25 71 ALA A CA 1
ATOM 507 C C . ALA A 1 71 ? 8.387 -1.006 0.087 1.00 94.25 71 ALA A C 1
ATOM 509 O O . ALA A 1 71 ? 9.169 -1.895 -0.239 1.00 94.25 71 ALA A O 1
ATOM 510 N N . GLN A 1 72 ? 7.142 -0.942 -0.396 1.00 93.56 72 GLN A N 1
ATOM 511 C CA . GLN A 1 72 ? 6.567 -1.918 -1.334 1.00 93.56 72 GLN A CA 1
ATOM 512 C C . GLN A 1 72 ? 7.300 -1.944 -2.679 1.00 93.56 72 GLN A C 1
ATOM 514 O O . GLN A 1 72 ? 7.579 -3.015 -3.226 1.00 93.56 72 GLN A O 1
ATOM 519 N N . ALA A 1 73 ? 7.633 -0.768 -3.215 1.00 95.44 73 ALA A N 1
ATOM 520 C CA . ALA A 1 73 ? 8.387 -0.651 -4.458 1.00 95.44 73 ALA A CA 1
ATOM 521 C C . ALA A 1 73 ? 9.818 -1.191 -4.308 1.00 95.44 73 ALA A C 1
ATOM 523 O O . ALA A 1 73 ? 10.292 -1.918 -5.181 1.00 95.44 73 ALA A O 1
ATOM 524 N N . TYR A 1 74 ? 10.487 -0.907 -3.186 1.00 97.12 74 TYR A N 1
ATOM 525 C CA . TYR A 1 74 ? 11.817 -1.447 -2.900 1.00 97.12 74 TYR A CA 1
ATOM 526 C C . TYR A 1 74 ? 11.812 -2.968 -2.737 1.00 97.12 74 TYR A C 1
ATOM 528 O O . TYR A 1 74 ? 12.700 -3.630 -3.275 1.00 97.12 74 TYR A O 1
ATOM 536 N N . GLU A 1 75 ? 10.815 -3.535 -2.053 1.00 95.88 75 GLU A N 1
ATOM 537 C CA . GLU A 1 75 ? 10.666 -4.988 -1.945 1.00 95.88 75 GLU A CA 1
ATOM 538 C C . GLU A 1 75 ? 10.460 -5.624 -3.326 1.00 95.88 75 GLU A C 1
ATOM 540 O O . GLU A 1 75 ? 11.138 -6.592 -3.676 1.00 95.88 75 GLU A O 1
ATOM 545 N N . THR A 1 76 ? 9.574 -5.042 -4.138 1.00 95.44 76 THR A N 1
ATOM 546 C CA . THR A 1 76 ? 9.315 -5.505 -5.508 1.00 95.44 76 THR A CA 1
ATOM 547 C C . THR A 1 76 ? 10.598 -5.479 -6.339 1.00 95.44 76 THR A C 1
ATOM 549 O O . THR A 1 76 ? 10.956 -6.483 -6.954 1.00 95.44 76 THR A O 1
ATOM 552 N N . ARG A 1 77 ? 11.346 -4.370 -6.291 1.00 96.88 77 ARG A N 1
ATOM 553 C CA . ARG A 1 77 ? 12.643 -4.229 -6.962 1.00 96.88 77 ARG A CA 1
ATOM 554 C C . ARG A 1 77 ? 13.642 -5.294 -6.519 1.00 96.88 77 ARG A C 1
ATOM 556 O O . ARG A 1 77 ? 14.307 -5.889 -7.360 1.00 96.88 77 ARG A O 1
ATOM 563 N N . ALA A 1 78 ? 13.761 -5.530 -5.214 1.00 96.50 78 ALA A N 1
ATOM 564 C CA . ALA A 1 78 ? 14.691 -6.517 -4.675 1.00 96.50 78 ALA A CA 1
ATOM 565 C C . ALA A 1 78 ? 14.347 -7.937 -5.151 1.00 96.50 78 ALA A C 1
ATOM 567 O O . ALA A 1 78 ? 15.240 -8.684 -5.543 1.00 96.50 78 ALA A O 1
ATOM 568 N N . ARG A 1 79 ? 13.056 -8.290 -5.178 1.00 95.31 79 ARG A N 1
ATOM 569 C CA . ARG A 1 79 ? 12.585 -9.596 -5.660 1.00 95.31 79 ARG A CA 1
ATOM 570 C C . ARG A 1 79 ? 12.821 -9.780 -7.158 1.00 95.31 79 ARG A C 1
ATOM 572 O O . ARG A 1 79 ? 13.294 -10.840 -7.549 1.00 95.31 79 ARG A O 1
ATOM 579 N N . LEU A 1 80 ? 12.544 -8.763 -7.975 1.00 94.00 80 LEU A N 1
ATOM 580 C CA . LEU A 1 80 ? 12.822 -8.798 -9.416 1.00 94.00 80 LEU A CA 1
ATOM 581 C C . LEU A 1 80 ? 14.327 -8.924 -9.692 1.00 94.00 80 LEU A C 1
ATOM 583 O O . LEU A 1 80 ? 14.745 -9.784 -10.459 1.00 94.00 80 LEU A O 1
ATOM 587 N N . SER A 1 81 ? 15.142 -8.119 -9.009 1.00 95.75 81 SER A N 1
ATOM 588 C CA . SER A 1 81 ? 16.605 -8.176 -9.091 1.00 95.75 81 SER A CA 1
ATOM 589 C C . SER A 1 81 ? 17.144 -9.568 -8.753 1.00 95.75 81 SER A C 1
ATOM 591 O O . SER A 1 81 ? 17.954 -10.099 -9.507 1.00 95.75 81 SER A O 1
ATOM 593 N N . ALA A 1 82 ? 16.647 -10.196 -7.684 1.00 96.12 82 ALA A N 1
ATOM 594 C CA . ALA A 1 82 ? 17.049 -11.548 -7.306 1.00 96.12 82 ALA A CA 1
ATOM 595 C C . ALA A 1 82 ? 16.553 -12.624 -8.289 1.00 96.12 82 ALA A C 1
ATOM 597 O O . ALA A 1 82 ? 17.309 -13.525 -8.628 1.00 96.12 82 ALA A O 1
ATOM 598 N N . ALA A 1 83 ? 15.301 -12.538 -8.751 1.00 93.06 83 ALA A N 1
ATOM 599 C CA . ALA A 1 83 ? 14.691 -13.554 -9.612 1.00 93.06 83 ALA A CA 1
ATOM 600 C C . ALA A 1 83 ? 15.306 -13.614 -11.017 1.00 93.06 83 ALA A C 1
ATOM 602 O O . ALA A 1 83 ? 15.351 -14.685 -11.614 1.00 93.06 83 ALA A O 1
ATOM 603 N N . PHE A 1 84 ? 15.759 -12.472 -11.537 1.00 93.62 84 PHE A N 1
ATOM 604 C CA . PHE A 1 84 ? 16.369 -12.369 -12.864 1.00 93.62 84 PHE A CA 1
ATOM 605 C C . PHE A 1 84 ? 17.898 -12.245 -12.823 1.00 93.62 84 PHE A C 1
ATOM 607 O O . PHE A 1 84 ? 18.510 -12.097 -13.875 1.00 93.62 84 PHE A O 1
ATOM 614 N N . GLU A 1 85 ? 18.509 -12.285 -11.634 1.00 96.50 85 GLU A N 1
ATOM 615 C CA . GLU A 1 85 ? 19.957 -12.104 -11.435 1.00 96.50 85 GLU A CA 1
ATOM 616 C C . GLU A 1 85 ? 20.494 -10.787 -12.040 1.00 96.50 85 GLU A C 1
ATOM 618 O O . GLU A 1 85 ? 21.605 -10.709 -12.562 1.00 96.50 85 GLU A O 1
ATOM 623 N N . LEU A 1 86 ? 19.694 -9.719 -11.954 1.00 95.75 86 LEU A N 1
ATOM 624 C CA . LEU A 1 86 ? 20.003 -8.395 -12.504 1.00 95.75 86 LEU A CA 1
ATOM 625 C C . LEU A 1 86 ? 20.366 -7.400 -11.396 1.00 95.75 86 LEU A C 1
ATOM 627 O O . LEU A 1 86 ? 19.827 -7.488 -10.287 1.00 95.75 86 LEU A O 1
ATOM 631 N N . PRO A 1 87 ? 21.220 -6.394 -11.665 1.00 97.56 87 PRO A N 1
ATOM 632 C CA . PRO A 1 87 ? 21.501 -5.351 -10.688 1.00 97.56 87 PRO A CA 1
ATOM 633 C C . PRO A 1 87 ? 20.240 -4.526 -10.401 1.00 97.56 87 PRO A C 1
ATOM 635 O O . PRO A 1 87 ? 19.429 -4.275 -11.290 1.00 97.56 87 PRO A O 1
ATOM 638 N N . GLN A 1 88 ? 20.091 -4.024 -9.170 1.00 97.19 88 GLN A N 1
ATOM 639 C CA . GLN A 1 88 ? 18.943 -3.170 -8.821 1.00 97.19 88 GLN A CA 1
ATOM 640 C C . GLN A 1 88 ? 18.849 -1.902 -9.686 1.00 97.19 88 GLN A C 1
ATOM 642 O O . GLN A 1 88 ? 17.767 -1.340 -9.806 1.00 97.19 88 GLN A O 1
ATOM 647 N N . THR A 1 89 ? 19.954 -1.458 -10.293 1.00 97.44 89 THR A N 1
ATOM 648 C CA . THR A 1 89 ? 19.989 -0.325 -11.231 1.00 97.44 89 THR A CA 1
ATOM 649 C C . THR A 1 89 ? 19.265 -0.598 -12.550 1.00 97.44 89 THR A C 1
ATOM 651 O O . THR A 1 89 ? 18.919 0.358 -13.228 1.00 97.44 89 THR A O 1
ATOM 654 N N . ALA A 1 90 ? 18.965 -1.857 -12.889 1.00 97.38 90 ALA A N 1
ATOM 655 C CA . ALA A 1 90 ? 18.093 -2.210 -14.014 1.00 97.38 90 ALA A CA 1
ATOM 656 C C . ALA A 1 90 ? 16.599 -1.943 -13.731 1.00 97.38 90 ALA A C 1
ATOM 658 O O . ALA A 1 90 ? 15.750 -2.162 -14.590 1.00 97.38 90 ALA A O 1
ATOM 659 N N . PHE A 1 91 ? 16.256 -1.485 -12.525 1.00 97.38 91 PHE A N 1
ATOM 660 C CA . PHE A 1 91 ? 14.886 -1.235 -12.100 1.00 97.38 91 PHE A CA 1
ATOM 661 C C . PHE A 1 91 ? 14.777 0.166 -11.494 1.00 97.38 91 PHE A C 1
ATOM 663 O O . PHE A 1 91 ? 15.261 0.438 -10.389 1.00 97.38 91 PHE A O 1
ATOM 670 N N . GLU A 1 92 ? 14.116 1.061 -12.213 1.00 98.00 92 GLU A N 1
ATOM 671 C CA . GLU A 1 92 ? 13.914 2.445 -11.801 1.00 98.00 92 GLU A CA 1
ATOM 672 C C . GLU A 1 92 ? 12.626 2.565 -10.984 1.00 98.00 92 GLU A C 1
ATOM 674 O O . GLU A 1 92 ? 11.590 2.045 -11.381 1.00 98.00 92 GLU A O 1
ATOM 679 N N . ILE A 1 93 ? 12.656 3.263 -9.846 1.00 97.75 93 ILE A N 1
ATOM 680 C CA . ILE A 1 93 ? 11.438 3.566 -9.081 1.00 97.75 93 ILE A CA 1
ATOM 681 C C . ILE A 1 93 ? 10.959 4.963 -9.463 1.00 97.75 93 ILE A C 1
ATOM 683 O O . ILE A 1 93 ? 11.653 5.949 -9.216 1.00 97.75 93 ILE A O 1
ATOM 687 N N . VAL A 1 94 ? 9.749 5.037 -10.007 1.00 97.56 94 VAL A N 1
ATOM 688 C CA . VAL A 1 94 ? 9.107 6.271 -10.455 1.00 97.56 94 VAL A CA 1
ATOM 689 C C . VAL A 1 94 ? 8.009 6.645 -9.464 1.00 97.56 94 VAL A C 1
ATOM 691 O O . VAL A 1 94 ? 6.989 5.965 -9.340 1.00 97.56 94 VAL A O 1
ATOM 694 N N . VAL A 1 95 ? 8.226 7.736 -8.729 1.00 95.88 95 VAL A N 1
ATOM 695 C CA . VAL A 1 95 ? 7.265 8.230 -7.737 1.00 95.88 95 VAL A CA 1
ATOM 696 C C . VAL A 1 95 ? 6.204 9.087 -8.419 1.00 95.88 95 VAL A C 1
ATOM 698 O O . VAL A 1 95 ? 6.513 10.129 -8.997 1.00 95.88 95 VAL A O 1
ATOM 701 N N . ILE A 1 96 ? 4.945 8.681 -8.289 1.00 92.19 96 ILE A N 1
ATOM 702 C CA . ILE A 1 96 ? 3.788 9.340 -8.894 1.00 92.19 96 ILE A CA 1
ATOM 703 C C . ILE A 1 96 ? 2.983 10.028 -7.794 1.00 92.19 96 ILE A C 1
ATOM 705 O O . ILE A 1 96 ? 2.594 9.420 -6.791 1.00 92.19 96 ILE A O 1
ATOM 709 N N . LYS A 1 97 ? 2.746 11.330 -7.971 1.00 84.75 97 LYS A N 1
ATOM 710 C CA . LYS A 1 97 ? 1.887 12.112 -7.078 1.00 84.75 97 LYS A CA 1
ATOM 711 C C . LYS A 1 97 ? 0.431 11.873 -7.462 1.00 84.75 97 LYS A C 1
ATOM 713 O O . LYS A 1 97 ? 0.028 12.248 -8.556 1.00 84.75 97 LYS A O 1
ATOM 718 N N . VAL A 1 98 ? -0.343 11.291 -6.551 1.00 77.31 98 VAL A N 1
ATOM 719 C CA . VAL A 1 98 ? -1.780 11.048 -6.744 1.00 77.31 98 VAL A CA 1
ATOM 720 C C . VAL A 1 98 ? -2.609 12.086 -5.995 1.00 77.31 98 VAL A C 1
ATOM 722 O O . VAL A 1 98 ? -2.244 12.520 -4.899 1.00 77.31 98 VAL A O 1
ATOM 725 N N . THR A 1 99 ? -3.759 12.461 -6.550 1.00 72.44 99 THR A N 1
ATOM 726 C CA . THR A 1 99 ? -4.667 13.451 -5.950 1.00 72.44 99 THR A CA 1
ATOM 727 C C . THR A 1 99 ? -5.156 13.006 -4.567 1.00 72.44 99 THR A C 1
ATOM 729 O O . THR A 1 99 ? -5.312 13.831 -3.666 1.00 72.44 99 THR A O 1
ATOM 732 N N . GLY A 1 100 ? -5.319 11.695 -4.353 1.00 66.25 100 GLY A N 1
ATOM 733 C CA . GLY A 1 100 ? -5.686 11.130 -3.053 1.00 66.25 100 GLY A CA 1
ATOM 734 C C . GLY A 1 100 ? -4.699 11.426 -1.918 1.00 66.25 100 GLY A C 1
ATOM 735 O O . GLY A 1 100 ? -5.111 11.439 -0.761 1.00 66.25 100 GLY A O 1
ATOM 736 N N . ASP A 1 101 ? -3.426 11.701 -2.223 1.00 66.81 101 ASP A N 1
ATOM 737 C CA . ASP A 1 101 ? -2.424 12.072 -1.214 1.00 66.81 101 ASP A CA 1
ATOM 738 C C . ASP A 1 101 ? -2.518 13.555 -0.817 1.00 66.81 101 ASP A C 1
ATOM 740 O O . ASP A 1 101 ? -2.087 13.931 0.274 1.00 66.81 101 ASP A O 1
ATOM 744 N N . LEU A 1 102 ? -3.107 14.391 -1.681 1.00 66.25 102 LEU A N 1
ATOM 745 C CA . LEU A 1 102 ? -3.253 15.834 -1.474 1.00 66.25 102 LEU A CA 1
ATOM 746 C C . LEU A 1 102 ? -4.500 16.190 -0.651 1.00 66.25 102 LEU A C 1
ATOM 748 O O . LEU A 1 102 ? -4.514 17.215 0.027 1.00 66.25 102 LEU A O 1
ATOM 752 N N . ILE A 1 103 ? -5.539 15.351 -0.687 1.00 64.38 103 ILE A N 1
ATOM 753 C CA . ILE A 1 103 ? -6.821 15.608 -0.016 1.00 64.38 103 ILE A CA 1
ATOM 754 C C . ILE A 1 103 ? -6.867 14.855 1.321 1.00 64.38 103 ILE A C 1
ATOM 756 O O . ILE A 1 103 ? -7.297 13.703 1.399 1.00 64.38 103 ILE A O 1
ATOM 760 N N . GLN A 1 104 ? -6.427 15.517 2.394 1.00 63.91 104 GLN A N 1
ATOM 761 C CA . GLN A 1 104 ? -6.473 14.984 3.768 1.00 63.91 104 GLN A CA 1
ATOM 762 C C . GLN A 1 104 ? -7.599 15.588 4.624 1.00 63.91 104 GLN A C 1
ATOM 764 O O . GLN A 1 104 ? -7.904 15.070 5.697 1.00 63.91 104 GLN A O 1
ATOM 769 N N . ASP A 1 105 ? -8.230 16.659 4.146 1.00 58.09 105 ASP A N 1
ATOM 770 C CA . ASP A 1 105 ? -9.188 17.504 4.865 1.00 58.09 105 ASP A CA 1
ATOM 771 C C . ASP A 1 105 ? -10.650 17.037 4.745 1.00 58.09 105 ASP A C 1
ATOM 773 O O . ASP A 1 105 ? -11.535 17.629 5.363 1.00 58.09 105 ASP A O 1
ATOM 777 N N . ARG A 1 106 ? -10.929 15.982 3.963 1.00 61.34 106 ARG A N 1
ATOM 778 C CA . ARG A 1 106 ? -12.299 15.519 3.669 1.00 61.34 106 ARG A CA 1
ATOM 779 C C . ARG A 1 106 ? -12.458 13.999 3.814 1.00 61.34 106 ARG A C 1
ATOM 781 O O . ARG A 1 106 ? -11.525 13.247 3.513 1.00 61.34 106 ARG A O 1
ATOM 788 N N . PRO A 1 107 ? -13.631 13.499 4.246 1.00 58.38 107 PRO A N 1
ATOM 789 C CA . PRO A 1 107 ? -13.894 12.062 4.312 1.00 58.38 107 PRO A CA 1
ATOM 790 C C . PRO A 1 107 ? -13.881 11.384 2.928 1.00 58.38 107 PRO A C 1
ATOM 792 O O . PRO A 1 107 ? -14.460 11.884 1.972 1.00 58.38 107 PRO A O 1
ATOM 795 N N . LEU A 1 108 ? -13.306 10.176 2.829 1.00 62.38 108 LEU A N 1
ATOM 796 C CA . LEU A 1 108 ? -13.243 9.347 1.600 1.00 62.38 108 LEU A CA 1
ATOM 797 C C . LEU A 1 108 ? -14.618 9.131 0.961 1.00 62.38 108 LEU A C 1
ATOM 799 O O . LEU A 1 108 ? -14.728 9.096 -0.260 1.00 62.38 108 LEU A O 1
ATOM 803 N N . LYS A 1 109 ? -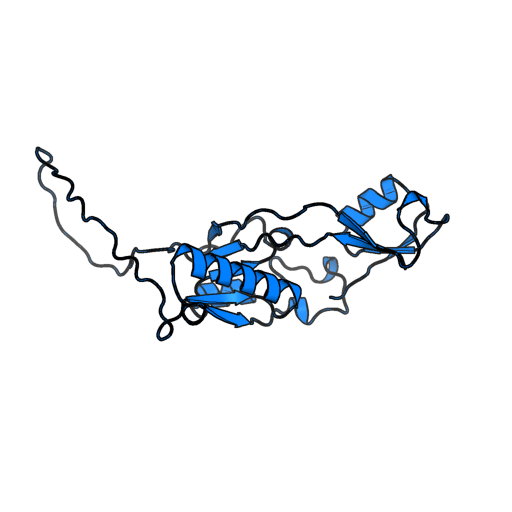15.654 8.977 1.793 1.00 60.03 109 LYS A N 1
ATOM 804 C CA . LYS A 1 109 ? -17.047 8.816 1.355 1.00 60.03 109 LYS A CA 1
ATOM 805 C C . LYS A 1 109 ? -17.567 10.035 0.579 1.00 60.03 109 LYS A C 1
ATOM 807 O O . LYS A 1 109 ? -18.392 9.861 -0.307 1.00 60.03 109 LYS A O 1
ATOM 812 N N . ASP A 1 110 ? -17.050 11.224 0.886 1.00 58.38 110 ASP A N 1
ATOM 813 C CA . ASP A 1 110 ? -17.491 12.499 0.314 1.00 58.38 110 ASP A CA 1
ATOM 814 C C . ASP A 1 110 ? -16.646 12.886 -0.911 1.00 58.38 110 ASP A C 1
ATOM 816 O O . ASP A 1 110 ? -17.065 13.704 -1.722 1.00 58.38 110 ASP A O 1
ATOM 820 N N . ILE A 1 111 ? -15.463 12.277 -1.070 1.00 59.28 111 ILE A N 1
ATOM 821 C CA . ILE A 1 111 ? -14.547 12.521 -2.196 1.00 59.28 111 ILE A CA 1
ATOM 822 C C . ILE A 1 111 ? -14.988 11.780 -3.469 1.00 59.28 111 ILE A C 1
ATOM 824 O O . ILE A 1 111 ? -14.587 12.182 -4.552 1.00 59.28 111 ILE A O 1
ATOM 828 N N . GLY A 1 112 ? -15.837 10.748 -3.358 1.00 48.91 112 GLY A N 1
ATOM 829 C CA . GLY A 1 112 ? -16.582 10.158 -4.479 1.00 48.91 112 GLY A CA 1
ATOM 830 C C . GLY A 1 112 ? -15.788 9.982 -5.781 1.00 48.91 112 GLY A C 1
ATOM 831 O O . GLY A 1 112 ? -15.866 10.809 -6.679 1.00 48.91 112 GLY A O 1
ATOM 832 N N . GLY A 1 113 ? -15.073 8.870 -5.938 1.00 53.75 113 GLY A N 1
ATOM 833 C CA . GLY A 1 113 ? -14.393 8.565 -7.197 1.00 53.75 113 GLY A CA 1
ATOM 834 C C . GLY A 1 113 ? -13.765 7.182 -7.171 1.00 53.75 113 GLY A C 1
ATOM 835 O O . GLY A 1 113 ? -13.011 6.853 -6.256 1.00 53.75 113 GLY A O 1
ATOM 836 N N . LYS A 1 114 ? -14.088 6.343 -8.160 1.00 57.59 114 LYS A N 1
ATOM 837 C CA . LYS A 1 114 ? -13.346 5.097 -8.390 1.00 57.59 114 LYS A CA 1
ATOM 838 C C . LYS A 1 114 ? -11.892 5.477 -8.709 1.00 57.59 114 LYS A C 1
ATOM 840 O O . LYS A 1 114 ? -11.678 6.350 -9.541 1.00 57.59 114 LYS A O 1
ATOM 845 N N . GLY A 1 115 ? -10.924 4.852 -8.037 1.00 62.81 115 GLY A N 1
ATOM 846 C CA . GLY A 1 115 ? -9.500 5.014 -8.355 1.00 62.81 115 GLY A CA 1
ATOM 847 C C . GLY A 1 115 ? -8.790 6.234 -7.752 1.00 62.81 115 GLY A C 1
ATOM 848 O O . GLY A 1 115 ? -7.800 6.682 -8.317 1.00 62.81 115 GLY A O 1
ATOM 849 N N . LEU A 1 116 ? -9.232 6.765 -6.601 1.00 69.62 116 LEU A N 1
ATOM 850 C CA . LEU A 1 116 ? -8.617 7.943 -5.944 1.00 69.62 116 LEU A CA 1
ATOM 851 C C . LEU A 1 116 ? -7.088 7.837 -5.719 1.00 69.62 116 LEU A C 1
ATOM 853 O O . LEU A 1 116 ? -6.405 8.852 -5.613 1.00 69.62 116 LEU A O 1
ATOM 857 N N . PHE A 1 117 ? -6.562 6.614 -5.624 1.00 70.75 117 PHE A N 1
ATOM 858 C CA . PHE A 1 117 ? -5.135 6.332 -5.430 1.00 70.75 117 PHE A CA 1
ATOM 859 C C . PHE A 1 117 ? -4.487 5.591 -6.606 1.00 70.75 117 PHE A C 1
ATOM 861 O O . PHE A 1 117 ? -3.310 5.243 -6.514 1.00 70.75 117 PHE A O 1
ATOM 868 N N . THR A 1 118 ? -5.246 5.293 -7.663 1.00 80.81 118 THR A N 1
ATOM 869 C CA . THR A 1 118 ? -4.784 4.460 -8.783 1.00 80.81 118 THR A CA 1
ATOM 870 C C . THR A 1 118 ? -4.819 5.194 -10.115 1.00 80.81 118 THR A C 1
ATOM 872 O O . THR A 1 118 ? -3.987 4.904 -10.963 1.00 80.81 118 THR A O 1
ATOM 875 N N . ARG A 1 119 ? -5.690 6.195 -10.284 1.00 84.81 119 ARG A N 1
ATOM 876 C CA . ARG A 1 119 ? -5.930 6.859 -11.569 1.00 84.81 119 ARG A CA 1
ATOM 877 C C . ARG A 1 119 ? -4.668 7.413 -12.230 1.00 84.81 119 ARG A C 1
ATOM 879 O O . ARG A 1 119 ? -4.412 7.098 -13.383 1.00 84.81 119 ARG A O 1
ATOM 886 N N . GLU A 1 120 ? -3.882 8.232 -11.537 1.00 89.12 120 GLU A N 1
ATOM 887 C CA . GLU A 1 120 ? -2.698 8.857 -12.146 1.00 89.12 120 GLU A CA 1
ATOM 888 C C . GLU A 1 120 ? -1.625 7.812 -12.491 1.00 89.12 120 GLU A C 1
ATOM 890 O O . GLU A 1 120 ? -0.899 7.948 -13.471 1.00 89.12 120 GLU A O 1
ATOM 895 N N . ILE A 1 121 ? -1.565 6.727 -11.718 1.00 90.50 121 ILE A N 1
ATOM 896 C CA . ILE A 1 121 ? -0.656 5.607 -11.966 1.00 90.50 121 ILE A CA 1
ATOM 897 C C . ILE A 1 121 ? -1.128 4.783 -13.176 1.00 90.50 121 ILE A C 1
ATOM 899 O O . ILE A 1 121 ? -0.323 4.411 -14.028 1.00 90.50 121 ILE A O 1
ATOM 903 N N . GLU A 1 122 ? -2.433 4.541 -13.295 1.00 89.81 122 GLU A N 1
ATOM 904 C CA . GLU A 1 122 ? -3.056 3.899 -14.458 1.00 89.81 122 GLU A CA 1
ATOM 905 C C . GLU A 1 122 ? -2.842 4.728 -15.736 1.00 89.81 122 GLU A C 1
ATOM 907 O O . GLU A 1 122 ? -2.510 4.172 -16.783 1.00 89.81 122 GLU A O 1
ATOM 912 N N . GLU A 1 123 ? -2.976 6.056 -15.657 1.00 90.31 123 GLU A N 1
ATOM 913 C CA . GLU A 1 123 ? -2.699 6.983 -16.761 1.00 90.31 123 GLU A CA 1
ATOM 914 C C . GLU A 1 123 ? -1.225 6.915 -17.197 1.00 90.31 123 GLU A C 1
ATOM 916 O O . GLU A 1 123 ? -0.940 6.845 -18.395 1.00 90.31 123 GLU A O 1
ATOM 921 N N . ASP A 1 124 ? -0.283 6.861 -16.251 1.00 93.50 124 ASP A N 1
ATOM 922 C CA . ASP A 1 124 ? 1.147 6.743 -16.550 1.00 93.50 124 ASP A CA 1
ATOM 923 C C . ASP A 1 124 ? 1.523 5.365 -17.133 1.00 93.50 124 ASP A C 1
ATOM 925 O O . ASP A 1 124 ? 2.343 5.299 -18.058 1.00 93.50 124 ASP A O 1
ATOM 929 N N . LEU A 1 125 ? 0.880 4.276 -16.686 1.00 91.50 125 LEU A N 1
ATOM 930 C CA . LEU A 1 125 ? 0.979 2.951 -17.317 1.00 91.50 125 LEU A CA 1
ATOM 931 C C . LEU A 1 125 ? 0.461 2.990 -18.758 1.00 91.50 125 LEU A C 1
ATOM 933 O O . LEU A 1 125 ? 1.149 2.566 -19.693 1.00 91.50 125 LEU A O 1
ATOM 937 N N . LEU A 1 126 ? -0.741 3.536 -18.967 1.00 90.69 126 LEU A N 1
ATOM 938 C CA . LEU A 1 126 ? -1.372 3.670 -20.283 1.00 90.69 126 LEU A CA 1
ATOM 939 C C . LEU A 1 126 ? -0.563 4.563 -21.232 1.00 90.69 126 LEU A C 1
ATOM 941 O O . LEU A 1 126 ? -0.470 4.253 -22.421 1.00 90.69 126 LEU A O 1
ATOM 945 N N . ALA A 1 127 ? 0.109 5.589 -20.717 1.00 92.75 127 ALA A N 1
ATOM 946 C CA . ALA A 1 127 ? 1.019 6.438 -21.481 1.00 92.75 127 ALA A CA 1
ATOM 947 C C . ALA A 1 127 ? 2.408 5.809 -21.716 1.00 92.75 127 ALA A C 1
ATOM 949 O O . ALA A 1 127 ? 3.182 6.336 -22.509 1.00 92.75 127 ALA A O 1
ATOM 950 N N . GLY A 1 128 ? 2.739 4.693 -21.051 1.00 91.62 128 GLY A N 1
ATOM 951 C CA . GLY A 1 128 ? 4.060 4.060 -21.149 1.00 91.62 128 GLY A CA 1
ATOM 952 C C . GLY A 1 128 ? 5.174 4.869 -20.480 1.00 91.62 128 GLY A C 1
ATOM 953 O O . GLY A 1 128 ? 6.336 4.765 -20.874 1.00 91.62 128 GLY A O 1
ATOM 954 N N . LYS A 1 129 ? 4.830 5.702 -19.491 1.00 94.88 129 LYS A N 1
ATOM 955 C CA . LYS A 1 129 ? 5.799 6.414 -18.642 1.00 94.88 129 LYS A CA 1
ATOM 956 C C . LYS A 1 129 ? 6.365 5.519 -17.541 1.00 94.88 129 LYS A C 1
ATOM 958 O O . LYS A 1 129 ? 7.475 5.759 -17.081 1.00 94.88 129 LYS A O 1
ATOM 963 N N . ILE A 1 130 ? 5.608 4.496 -17.161 1.00 95.56 130 ILE A N 1
ATOM 964 C CA . ILE A 1 130 ? 6.026 3.392 -16.300 1.00 95.56 130 ILE A CA 1
ATOM 965 C C . ILE A 1 130 ? 5.656 2.072 -16.973 1.00 95.56 130 ILE A C 1
ATOM 967 O O . ILE A 1 130 ? 4.756 2.035 -17.816 1.00 95.56 130 ILE A O 1
ATOM 971 N N . ASP A 1 131 ? 6.351 1.004 -16.600 1.00 94.12 131 ASP A N 1
ATOM 972 C CA . ASP A 1 131 ? 6.181 -0.323 -17.195 1.00 94.12 131 ASP A CA 1
ATOM 973 C C . ASP A 1 131 ? 5.314 -1.220 -16.305 1.00 94.12 131 ASP A C 1
ATOM 975 O O . ASP A 1 131 ? 4.481 -1.983 -16.797 1.00 94.12 131 ASP A O 1
ATOM 979 N N . ILE A 1 132 ? 5.470 -1.078 -14.985 1.00 94.88 132 ILE A N 1
ATOM 980 C CA . ILE A 1 132 ? 4.657 -1.747 -13.966 1.00 94.88 132 ILE A CA 1
ATOM 981 C C . ILE A 1 132 ? 4.276 -0.740 -12.880 1.00 94.88 132 ILE A C 1
ATOM 983 O O . ILE A 1 132 ? 5.013 0.214 -12.634 1.00 94.88 132 ILE A O 1
ATOM 987 N N . ALA A 1 133 ? 3.166 -0.965 -12.188 1.00 94.06 133 ALA A N 1
ATOM 988 C CA . ALA A 1 133 ? 2.810 -0.211 -10.988 1.00 94.06 133 ALA A CA 1
ATOM 989 C C . ALA A 1 133 ? 2.725 -1.117 -9.768 1.00 94.06 133 ALA A C 1
ATOM 991 O O . ALA A 1 133 ? 2.244 -2.234 -9.908 1.00 94.06 133 ALA A O 1
ATOM 992 N N . VAL A 1 134 ? 3.138 -0.619 -8.597 1.00 93.56 134 VAL A N 1
ATOM 993 C CA . VAL A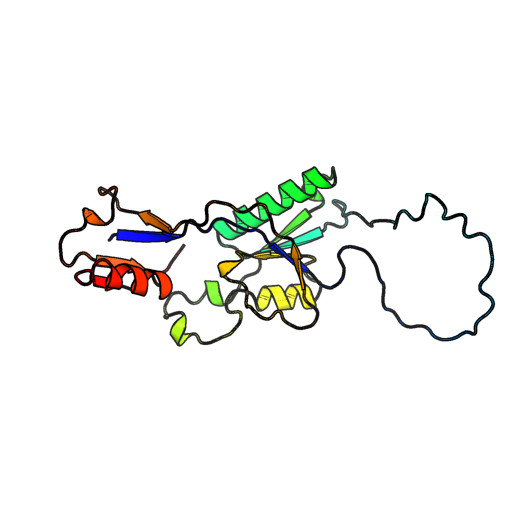 1 134 ? 3.053 -1.310 -7.303 1.00 93.56 134 VAL A CA 1
ATOM 994 C C . VAL A 1 134 ? 1.993 -0.660 -6.420 1.00 93.56 134 VAL A C 1
ATOM 996 O O . VAL A 1 134 ? 2.076 0.524 -6.092 1.00 93.56 134 VAL A O 1
ATOM 999 N N . HIS A 1 135 ? 1.017 -1.456 -5.984 1.00 89.44 135 HIS A N 1
ATOM 1000 C CA . HIS A 1 135 ? -0.069 -1.010 -5.109 1.00 89.44 135 HIS A CA 1
ATOM 1001 C C . HIS A 1 135 ? -0.242 -1.914 -3.895 1.00 89.44 135 HIS A C 1
ATOM 1003 O O . HIS A 1 135 ? 0.113 -3.083 -3.928 1.00 89.44 135 HIS A O 1
ATOM 1009 N N . SER A 1 136 ? -0.888 -1.392 -2.849 1.00 87.94 136 SER A N 1
ATOM 1010 C CA . SER A 1 136 ? -1.517 -2.236 -1.832 1.00 87.94 136 SER A CA 1
ATOM 1011 C C . SER A 1 136 ? -2.823 -2.806 -2.382 1.00 87.94 136 SER A C 1
ATOM 1013 O O . SER A 1 136 ? -3.724 -2.045 -2.724 1.00 87.94 136 SER A O 1
ATOM 1015 N N . MET A 1 137 ? -2.978 -4.133 -2.386 1.00 87.31 137 MET A N 1
ATOM 1016 C CA . MET A 1 137 ? -4.160 -4.799 -2.965 1.00 87.31 137 MET A CA 1
ATOM 1017 C C . MET A 1 137 ? -5.509 -4.275 -2.441 1.00 87.31 137 MET A C 1
ATOM 1019 O O . MET A 1 137 ? -6.486 -4.207 -3.178 1.00 87.31 137 MET A O 1
ATOM 1023 N N . LYS A 1 138 ? -5.580 -3.874 -1.166 1.00 85.38 138 LYS A N 1
ATOM 1024 C CA . LYS A 1 138 ? -6.817 -3.349 -0.559 1.00 85.38 138 LYS A CA 1
ATOM 1025 C C . LYS A 1 138 ? -7.313 -2.043 -1.205 1.00 85.38 138 LYS A C 1
ATOM 1027 O O . LYS A 1 138 ? -8.473 -1.692 -1.015 1.00 85.38 138 LYS A O 1
ATOM 1032 N N . ASP A 1 139 ? -6.424 -1.327 -1.891 1.00 82.81 139 ASP A N 1
ATOM 1033 C CA . ASP A 1 139 ? -6.696 -0.034 -2.514 1.00 82.81 139 ASP A CA 1
ATOM 1034 C C . ASP A 1 139 ? -7.017 -0.181 -4.015 1.00 82.81 139 ASP A C 1
ATOM 1036 O O . ASP A 1 139 ? -7.385 0.803 -4.657 1.00 82.81 139 ASP A O 1
ATOM 1040 N N . MET A 1 140 ? -6.915 -1.396 -4.573 1.00 84.38 140 MET A N 1
ATOM 1041 C CA . MET A 1 140 ? -7.229 -1.663 -5.976 1.00 84.38 140 MET A CA 1
ATOM 1042 C C . MET A 1 140 ? -8.744 -1.740 -6.213 1.00 84.38 140 MET A C 1
ATOM 1044 O O . MET A 1 140 ? -9.467 -2.356 -5.419 1.00 84.38 140 MET A O 1
ATOM 1048 N N . PRO A 1 141 ? -9.256 -1.163 -7.318 1.00 81.69 141 PRO A N 1
ATOM 1049 C CA . PRO A 1 141 ? -10.639 -1.377 -7.723 1.00 81.69 141 PRO A CA 1
ATOM 1050 C C . PRO A 1 141 ? -10.876 -2.853 -8.070 1.00 81.69 141 PRO A C 1
ATOM 1052 O O . PRO A 1 141 ? -9.970 -3.565 -8.489 1.00 81.69 141 PRO A O 1
ATOM 1055 N N . THR A 1 142 ? -12.116 -3.323 -7.929 1.00 84.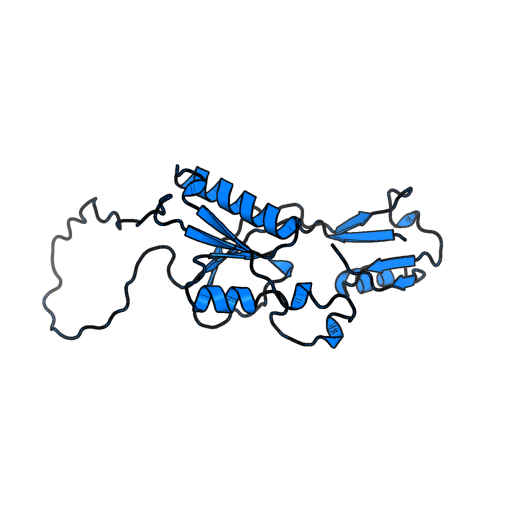31 142 THR A N 1
ATOM 1056 C CA . THR A 1 142 ? -12.481 -4.704 -8.295 1.00 84.31 142 THR A CA 1
ATOM 1057 C C . THR A 1 142 ? -12.476 -4.935 -9.805 1.00 84.31 142 THR A C 1
ATOM 1059 O O . THR A 1 142 ? -12.184 -6.037 -10.257 1.00 84.31 142 THR A O 1
ATOM 1062 N N . VAL A 1 143 ? -12.794 -3.900 -10.583 1.00 83.19 143 VAL A N 1
ATOM 1063 C CA . VAL A 1 143 ? -12.767 -3.915 -12.048 1.00 83.19 143 VAL A CA 1
ATOM 1064 C C . VAL A 1 143 ? -11.583 -3.076 -12.498 1.00 83.19 143 VAL A C 1
ATOM 1066 O O . VAL A 1 143 ? -11.525 -1.890 -12.170 1.00 83.19 143 VAL A O 1
ATOM 1069 N N . GLN A 1 144 ? -10.661 -3.691 -13.238 1.00 82.62 144 GLN A N 1
ATOM 1070 C CA . GLN A 1 144 ? -9.516 -2.979 -13.799 1.00 82.62 144 GLN A CA 1
ATOM 1071 C C . GLN A 1 144 ? -9.930 -2.164 -15.033 1.00 82.62 144 GLN A C 1
ATOM 1073 O O . GLN A 1 144 ? -10.832 -2.588 -15.767 1.00 82.62 144 GLN A O 1
ATOM 1078 N N . PRO A 1 145 ? -9.289 -1.009 -15.285 1.00 80.88 145 PRO A N 1
ATOM 1079 C CA . PRO A 1 145 ? -9.457 -0.283 -16.537 1.00 80.88 145 PRO A CA 1
ATOM 1080 C C . PRO A 1 145 ? -9.073 -1.146 -17.743 1.00 80.88 145 PRO A C 1
ATOM 1082 O O . PRO A 1 145 ? -8.175 -1.984 -17.671 1.00 80.88 145 PRO A O 1
ATOM 1085 N N . GLY A 1 146 ? -9.733 -0.919 -18.879 1.00 83.62 146 GLY A N 1
ATOM 1086 C CA . GLY A 1 146 ? -9.389 -1.609 -20.121 1.00 83.62 146 GLY A CA 1
ATOM 1087 C C . GLY A 1 146 ? -7.935 -1.349 -20.530 1.00 83.62 146 GLY A C 1
ATOM 1088 O O . GLY A 1 146 ? -7.454 -0.222 -20.447 1.00 83.62 146 GLY A O 1
ATOM 1089 N N . GLY A 1 147 ? -7.244 -2.396 -20.984 1.00 85.06 147 GLY A N 1
ATOM 1090 C CA . GLY A 1 147 ? -5.838 -2.322 -21.400 1.00 85.06 147 GLY A CA 1
ATOM 1091 C C . GLY A 1 147 ? -4.824 -2.481 -20.266 1.00 85.06 147 GLY A C 1
ATOM 1092 O O . GLY A 1 147 ? -3.629 -2.553 -20.550 1.00 85.06 147 GLY A O 1
ATOM 1093 N N . LEU A 1 148 ? -5.285 -2.579 -19.017 1.00 87.56 148 LEU A N 1
ATOM 1094 C CA . LEU A 1 148 ? -4.463 -2.905 -17.857 1.00 87.56 148 LEU A CA 1
ATOM 1095 C C . LEU A 1 148 ? -4.895 -4.249 -17.275 1.00 87.56 148 LEU A C 1
ATOM 1097 O O . LEU A 1 148 ? -6.070 -4.620 -17.317 1.00 87.56 148 LEU A O 1
ATOM 1101 N N . LEU A 1 149 ? -3.934 -4.980 -16.726 1.00 86.38 149 LEU A N 1
ATOM 1102 C CA . LEU A 1 149 ? -4.157 -6.278 -16.112 1.00 86.38 149 LEU A CA 1
ATOM 1103 C C . LEU A 1 149 ? -3.457 -6.378 -14.774 1.00 86.38 149 LEU A C 1
ATOM 1105 O O . LEU A 1 149 ? -2.396 -5.797 -14.548 1.00 86.38 149 LEU A O 1
ATOM 1109 N N . LEU A 1 150 ? -4.069 -7.188 -13.928 1.00 86.12 150 LEU A N 1
ATOM 1110 C CA . LEU A 1 150 ? -3.644 -7.447 -12.575 1.00 86.12 150 LEU A CA 1
ATOM 1111 C C . LEU A 1 150 ? -3.355 -8.942 -12.428 1.00 86.12 150 LEU A C 1
ATOM 1113 O O . LEU A 1 150 ? -4.284 -9.721 -12.213 1.00 86.12 150 LEU A O 1
ATOM 1117 N N . ASP A 1 151 ? -2.098 -9.352 -12.595 1.00 81.94 151 ASP A N 1
ATOM 1118 C CA . ASP A 1 151 ? -1.720 -10.771 -12.704 1.00 81.94 151 ASP A CA 1
ATOM 1119 C C . ASP A 1 151 ? -0.688 -11.246 -11.677 1.00 81.94 151 ASP A C 1
ATOM 1121 O O . ASP A 1 151 ? -0.535 -12.451 -11.484 1.00 81.94 151 ASP A O 1
ATOM 1125 N N . THR A 1 152 ? -0.013 -10.328 -10.982 1.00 86.75 152 THR A N 1
ATOM 1126 C CA . THR A 1 152 ? 1.110 -10.679 -10.110 1.00 86.75 152 THR A CA 1
ATOM 1127 C C . THR A 1 152 ? 0.893 -10.199 -8.683 1.00 86.75 152 THR A C 1
ATOM 1129 O O . THR A 1 152 ? 0.562 -9.038 -8.433 1.00 86.75 152 THR A O 1
ATOM 1132 N N . PHE A 1 153 ? 1.146 -11.100 -7.734 1.00 87.69 153 PHE A N 1
ATOM 1133 C CA . PHE A 1 153 ? 0.998 -10.879 -6.301 1.00 87.69 153 PHE A CA 1
ATOM 1134 C C . PHE A 1 153 ? 2.285 -11.294 -5.587 1.00 87.69 153 PHE A C 1
ATOM 1136 O O . PHE A 1 153 ? 2.780 -12.403 -5.792 1.00 87.69 153 PHE A O 1
ATOM 1143 N N . LEU A 1 154 ? 2.814 -10.429 -4.721 1.00 88.50 154 LEU A N 1
ATOM 1144 C CA . LEU A 1 154 ? 3.878 -10.821 -3.797 1.00 88.50 154 LEU A CA 1
ATOM 1145 C C . LEU A 1 154 ? 3.356 -11.784 -2.710 1.00 88.50 154 LEU A C 1
ATOM 1147 O O . LEU A 1 154 ? 2.147 -11.845 -2.474 1.00 88.50 154 LEU A O 1
ATOM 1151 N N . PRO A 1 155 ? 4.238 -12.538 -2.023 1.00 88.62 155 PRO A N 1
ATOM 1152 C CA . PRO A 1 155 ? 3.846 -13.338 -0.869 1.00 88.62 155 PRO A CA 1
ATOM 1153 C C . PRO A 1 155 ? 3.083 -12.505 0.159 1.00 88.62 155 PRO A C 1
ATOM 1155 O O . PRO A 1 155 ? 3.478 -11.395 0.510 1.00 88.62 155 PRO A O 1
ATOM 1158 N N . ARG A 1 156 ? 1.963 -13.051 0.630 1.00 86.75 156 ARG A N 1
ATOM 1159 C CA . ARG A 1 156 ? 1.049 -12.326 1.503 1.00 86.75 156 ARG A CA 1
ATOM 1160 C C . ARG A 1 156 ? 1.619 -12.206 2.913 1.00 86.75 156 ARG A C 1
ATOM 1162 O O . ARG A 1 156 ? 1.835 -13.208 3.586 1.00 86.75 156 ARG A O 1
ATOM 1169 N N . GLU A 1 157 ? 1.763 -10.970 3.358 1.00 88.56 157 GLU A N 1
ATOM 1170 C CA . GLU A 1 157 ? 2.079 -10.620 4.740 1.00 88.56 157 GLU A CA 1
ATOM 1171 C C . GLU A 1 157 ? 0.843 -10.730 5.673 1.00 88.56 157 GLU A C 1
ATOM 1173 O O . GLU A 1 157 ? -0.281 -10.955 5.209 1.00 88.56 157 GLU A O 1
ATOM 1178 N N . ASP A 1 158 ? 1.025 -10.576 6.991 1.00 87.81 158 ASP A N 1
ATOM 1179 C CA . ASP A 1 158 ? -0.038 -10.754 8.003 1.00 87.81 158 ASP A CA 1
ATOM 1180 C C . ASP A 1 158 ? -1.320 -9.927 7.719 1.00 87.81 158 ASP A C 1
ATOM 1182 O O . ASP A 1 158 ? -1.327 -8.700 7.811 1.00 87.81 158 ASP A O 1
ATOM 1186 N N . PRO A 1 159 ? -2.469 -10.559 7.424 1.00 86.06 159 PRO A N 1
ATOM 1187 C CA . PRO A 1 159 ? -3.671 -9.833 7.027 1.00 86.06 159 PRO A CA 1
ATOM 1188 C C . PRO A 1 159 ? -4.465 -9.224 8.196 1.00 86.06 159 PRO A C 1
ATOM 1190 O O . PRO A 1 159 ? -5.549 -8.678 7.963 1.00 86.06 159 PRO A O 1
ATOM 1193 N N . ARG A 1 160 ? -4.011 -9.374 9.447 1.00 89.06 160 ARG A N 1
ATOM 1194 C CA . ARG A 1 160 ? -4.773 -8.979 10.638 1.00 89.06 160 ARG A CA 1
ATOM 1195 C C . ARG A 1 160 ? -4.809 -7.463 10.838 1.00 89.06 160 ARG A C 1
ATOM 1197 O O . ARG A 1 160 ? -3.874 -6.721 10.537 1.00 89.06 160 ARG A O 1
ATOM 1204 N N . ASP A 1 161 ? -5.911 -7.003 11.429 1.00 90.81 161 ASP A N 1
ATOM 1205 C CA . ASP A 1 161 ? -5.931 -5.685 12.053 1.00 90.81 161 ASP A CA 1
ATOM 1206 C C . ASP A 1 161 ? -5.135 -5.716 13.369 1.00 90.81 161 ASP A C 1
ATOM 1208 O O . ASP A 1 161 ? -5.155 -6.706 14.099 1.00 90.81 161 ASP A O 1
ATOM 1212 N N . ALA A 1 162 ? -4.454 -4.617 13.674 1.00 90.38 162 ALA A N 1
ATOM 1213 C CA . ALA A 1 162 ? -3.688 -4.407 14.889 1.00 90.38 162 ALA A CA 1
ATOM 1214 C C . ALA A 1 162 ? -4.390 -3.397 15.804 1.00 90.38 162 ALA A C 1
ATOM 1216 O O . ALA A 1 162 ? -4.889 -2.355 15.369 1.00 90.38 1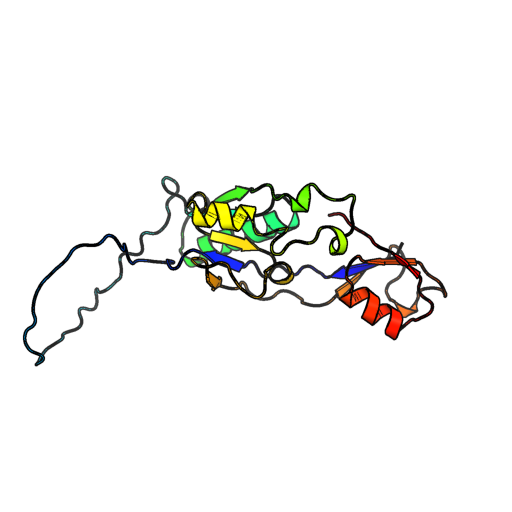62 ALA A O 1
ATOM 1217 N N . PHE A 1 163 ? -4.383 -3.695 17.097 1.00 91.94 163 PHE A N 1
ATOM 1218 C CA . PHE A 1 163 ? -4.740 -2.744 18.137 1.00 91.94 163 PHE A CA 1
ATOM 1219 C C . PHE A 1 163 ? -3.494 -1.948 18.533 1.00 91.94 163 PHE A C 1
ATOM 1221 O O . PHE A 1 163 ? -2.470 -2.535 18.872 1.00 91.94 163 PHE A O 1
ATOM 1228 N N . VAL A 1 164 ? -3.581 -0.621 18.485 1.00 92.00 164 VAL A N 1
ATOM 1229 C CA . VAL A 1 164 ? -2.479 0.288 18.805 1.00 92.00 164 VAL A CA 1
ATOM 1230 C C . VAL A 1 164 ? -2.953 1.281 19.859 1.00 92.00 164 VAL A C 1
ATOM 1232 O O . VAL A 1 164 ? -3.805 2.138 19.609 1.00 92.00 164 VAL A O 1
ATOM 1235 N N . ALA A 1 165 ? -2.380 1.176 21.052 1.00 90.75 165 ALA A N 1
ATOM 1236 C CA . ALA A 1 165 ? -2.600 2.100 22.152 1.00 90.75 165 ALA A CA 1
ATOM 1237 C C . ALA A 1 165 ? -1.271 2.356 22.883 1.00 90.75 165 ALA A C 1
ATOM 1239 O O . ALA A 1 165 ? -0.440 1.454 22.934 1.00 90.75 165 ALA A O 1
ATOM 1240 N N . PRO A 1 166 ? -1.059 3.545 23.481 1.00 88.44 166 PRO A N 1
ATOM 1241 C CA . PRO A 1 166 ? 0.201 3.851 24.163 1.00 88.44 166 PRO A CA 1
ATOM 1242 C C . PRO A 1 166 ? 0.500 2.954 25.372 1.00 88.44 166 PRO A C 1
ATOM 1244 O O . PRO A 1 166 ? 1.650 2.605 25.599 1.00 88.44 166 PRO A O 1
ATOM 1247 N N . MET A 1 167 ? -0.530 2.604 26.151 1.00 90.81 167 MET A N 1
ATOM 1248 C CA . MET A 1 167 ? -0.377 1.928 27.452 1.00 90.81 167 MET A CA 1
ATOM 1249 C C . MET A 1 167 ? -1.242 0.669 27.597 1.00 90.81 167 MET A C 1
ATOM 1251 O O . MET A 1 167 ? -1.186 0.008 28.628 1.00 90.81 167 MET A O 1
ATOM 1255 N N . LEU A 1 168 ? -2.075 0.356 26.602 1.00 93.00 168 LEU A N 1
ATOM 1256 C CA . LEU A 1 168 ? -2.997 -0.780 26.642 1.00 93.00 168 LEU A CA 1
ATOM 1257 C C . LEU A 1 168 ? -2.547 -1.827 25.631 1.00 93.00 168 LEU A C 1
ATOM 1259 O O . LEU A 1 168 ? -2.071 -1.480 24.551 1.00 93.00 168 LEU A O 1
ATOM 1263 N N . SER A 1 169 ? -2.739 -3.097 25.962 1.00 92.19 169 SER A N 1
ATOM 1264 C CA . SER A 1 169 ? -2.372 -4.225 25.103 1.00 92.19 169 SER A CA 1
ATOM 1265 C C . SER A 1 169 ? -3.568 -4.862 24.400 1.00 92.19 169 SER A C 1
ATOM 1267 O O . SER A 1 169 ? -3.377 -5.620 23.449 1.00 92.19 169 SER A O 1
ATOM 1269 N N . ALA A 1 170 ? -4.796 -4.560 24.831 1.00 90.69 170 ALA A N 1
ATOM 1270 C CA . ALA A 1 170 ? -5.992 -5.194 24.296 1.00 90.69 170 ALA A CA 1
ATOM 1271 C C . ALA A 1 170 ? -7.222 -4.272 24.274 1.00 90.69 170 ALA A C 1
ATOM 1273 O O . ALA A 1 170 ? -7.335 -3.303 25.023 1.00 90.69 170 ALA A O 1
ATOM 1274 N N . LEU A 1 171 ? -8.165 -4.601 23.383 1.00 89.62 171 LEU A N 1
ATOM 1275 C CA . LEU A 1 171 ? -9.400 -3.840 23.159 1.00 89.62 171 LEU A CA 1
ATOM 1276 C C . LEU A 1 171 ? -10.362 -3.895 24.359 1.00 89.62 171 LEU A C 1
ATOM 1278 O O . LEU A 1 171 ? -11.131 -2.964 24.576 1.00 89.62 171 LEU A O 1
ATOM 1282 N N . ASP A 1 172 ? -10.348 -4.985 25.121 1.00 91.50 172 ASP A N 1
ATOM 1283 C CA . ASP A 1 172 ? -11.183 -5.177 26.312 1.00 91.50 172 ASP A CA 1
ATOM 1284 C C . ASP A 1 172 ? -10.757 -4.295 27.494 1.00 91.50 172 ASP A C 1
ATOM 1286 O O . ASP A 1 172 ? -11.595 -3.950 28.320 1.00 91.50 172 ASP A O 1
ATOM 1290 N N . GLN A 1 173 ? -9.503 -3.840 27.519 1.00 94.56 173 GLN A N 1
ATOM 1291 C CA . GLN A 1 173 ? -8.977 -2.906 28.518 1.00 94.56 173 GLN A CA 1
ATOM 1292 C C . GLN A 1 173 ? -9.459 -1.459 28.320 1.00 94.56 173 GLN A C 1
ATOM 1294 O O . GLN A 1 173 ? -9.149 -0.586 29.130 1.00 94.56 173 GLN A O 1
ATOM 1299 N N . LEU A 1 174 ? -10.186 -1.169 27.236 1.00 94.25 174 LEU A N 1
ATOM 1300 C CA . LEU A 1 174 ? -10.765 0.152 27.016 1.00 94.25 174 LEU A CA 1
ATOM 1301 C C . LEU A 1 174 ? -11.882 0.427 28.021 1.00 94.25 174 LEU A C 1
ATOM 1303 O O . LEU A 1 174 ? -12.847 -0.339 28.100 1.00 94.25 174 LEU A O 1
ATOM 1307 N N . SER A 1 175 ? -11.784 1.570 28.704 1.00 95.00 175 SER A N 1
ATOM 1308 C CA . SER A 1 175 ? -12.857 2.102 29.543 1.00 95.00 175 SER A CA 1
ATOM 1309 C C . SER A 1 175 ? -14.133 2.331 28.735 1.00 95.00 175 SER A C 1
ATOM 1311 O O . SER A 1 175 ? -14.073 2.653 27.544 1.00 95.00 175 SER A O 1
ATOM 1313 N N . ASP A 1 176 ? -15.279 2.251 29.401 1.00 95.38 176 ASP A N 1
ATOM 1314 C CA . ASP A 1 176 ? -16.569 2.558 28.789 1.00 95.38 176 ASP A CA 1
ATOM 1315 C C . ASP A 1 176 ? -16.565 3.955 28.156 1.00 95.38 176 ASP A C 1
ATOM 1317 O O . ASP A 1 176 ? -16.063 4.930 28.725 1.00 95.38 176 ASP A O 1
ATOM 1321 N N . GLY A 1 177 ? -17.092 4.057 26.934 1.00 94.69 177 GLY A N 1
ATOM 1322 C CA . GLY A 1 177 ? -17.138 5.331 26.212 1.00 94.69 177 GLY A CA 1
ATOM 1323 C C . GLY A 1 177 ? -15.794 5.806 25.649 1.00 94.69 177 GLY A C 1
ATOM 1324 O O . GLY A 1 177 ? -15.705 6.963 25.217 1.00 94.69 177 GLY A O 1
ATOM 1325 N N . ALA A 1 178 ? -14.756 4.959 25.643 1.00 95.25 178 ALA A N 1
ATOM 1326 C CA . ALA A 1 178 ? -13.443 5.298 25.097 1.00 95.25 178 ALA A CA 1
ATOM 1327 C C . ALA A 1 178 ? -13.504 5.702 23.614 1.00 95.25 178 ALA A C 1
ATOM 1329 O O . ALA A 1 178 ? -14.316 5.205 22.829 1.00 95.25 178 ALA A O 1
ATOM 1330 N N . VAL A 1 179 ? -12.591 6.599 23.225 1.00 95.12 179 VAL A N 1
ATOM 1331 C CA . VAL A 1 179 ? -12.484 7.107 21.851 1.00 95.12 179 VAL A CA 1
ATOM 1332 C C . VAL A 1 179 ? -11.510 6.263 21.030 1.00 95.12 179 VAL A C 1
ATOM 1334 O O . VAL A 1 179 ? -10.320 6.170 21.360 1.00 95.12 179 VAL A O 1
ATOM 1337 N N . VAL A 1 180 ? -12.003 5.714 19.918 1.00 94.44 180 VAL A N 1
ATOM 1338 C CA . VAL A 1 180 ? -11.228 4.895 18.974 1.00 94.44 180 VAL A CA 1
ATOM 1339 C C . VAL A 1 180 ? -11.201 5.564 17.600 1.00 94.44 180 VAL A C 1
ATOM 1341 O O . VAL A 1 180 ? -12.245 5.875 17.034 1.00 94.44 180 VAL A O 1
ATOM 1344 N N . GLY A 1 181 ? -10.005 5.786 17.057 1.00 93.25 181 GLY A N 1
ATOM 1345 C CA . GLY A 1 181 ? -9.796 6.401 15.749 1.00 93.25 181 GLY A CA 1
ATOM 1346 C C . GLY A 1 181 ? -9.741 5.362 14.631 1.00 93.25 181 GLY A C 1
ATOM 1347 O O . GLY A 1 181 ? -8.860 4.500 14.616 1.00 93.25 181 GLY A O 1
ATOM 1348 N N . THR A 1 182 ? -10.661 5.445 13.670 1.00 90.88 182 THR A N 1
ATOM 1349 C CA . THR A 1 182 ? -10.572 4.722 12.395 1.00 90.88 182 THR A CA 1
ATOM 1350 C C . THR A 1 182 ? -11.465 5.359 11.331 1.00 90.88 182 THR A C 1
ATOM 1352 O O . THR A 1 182 ? -12.633 5.646 11.572 1.00 90.88 182 THR A O 1
ATOM 1355 N N . SER A 1 183 ? -10.941 5.524 10.115 1.00 87.75 183 SER A N 1
ATOM 1356 C CA . SER A 1 183 ? -11.744 5.922 8.943 1.00 87.75 183 SER A CA 1
ATOM 1357 C C . SER A 1 183 ? -12.310 4.728 8.161 1.00 87.75 183 SER A C 1
ATOM 1359 O O . SER A 1 183 ? -12.973 4.907 7.142 1.00 87.75 183 SER A O 1
ATOM 1361 N N . SER A 1 184 ? -12.037 3.492 8.594 1.00 88.00 184 SER A N 1
ATOM 1362 C CA . SER A 1 184 ? -12.538 2.288 7.929 1.00 88.00 184 SER A CA 1
ATOM 1363 C C . SER A 1 184 ? -13.953 1.965 8.400 1.00 88.00 184 SER A C 1
ATOM 1365 O O . SER A 1 184 ? -14.157 1.601 9.559 1.00 88.00 184 SER A O 1
ATOM 1367 N N . LEU A 1 185 ? -14.926 2.007 7.483 1.00 90.19 185 LEU A N 1
ATOM 1368 C CA . LEU A 1 185 ? -16.298 1.573 7.772 1.00 90.19 185 LEU A CA 1
ATOM 1369 C C . LEU A 1 185 ? -16.348 0.108 8.228 1.00 90.19 185 LEU A C 1
ATOM 1371 O O . LEU A 1 185 ? -17.086 -0.213 9.156 1.00 90.19 185 LEU A O 1
ATOM 1375 N N . ARG A 1 186 ? -15.504 -0.758 7.643 1.00 93.12 186 ARG A N 1
ATOM 1376 C CA . ARG A 1 186 ? -15.367 -2.164 8.050 1.00 93.12 186 ARG A CA 1
ATOM 1377 C C . ARG A 1 186 ? -14.991 -2.279 9.528 1.00 93.12 186 ARG A C 1
ATOM 1379 O O . ARG A 1 186 ? -15.665 -2.986 10.271 1.00 93.12 186 ARG A O 1
ATOM 1386 N N . ARG A 1 187 ? -13.937 -1.580 9.962 1.00 93.31 187 ARG A N 1
ATOM 1387 C CA . ARG A 1 187 ? -13.491 -1.623 11.366 1.00 93.31 187 ARG A CA 1
ATOM 1388 C C . ARG A 1 187 ? -14.510 -0.993 12.299 1.00 93.31 187 ARG A C 1
ATOM 1390 O O . ARG A 1 187 ? -14.804 -1.574 13.334 1.00 93.31 187 ARG A O 1
ATOM 1397 N N . ARG A 1 188 ? -15.085 0.151 11.920 1.00 93.44 188 ARG A N 1
ATOM 1398 C CA . ARG A 1 188 ? -16.122 0.830 12.706 1.00 93.44 188 ARG A CA 1
ATOM 1399 C C . ARG A 1 188 ? -17.308 -0.090 12.986 1.00 93.44 188 ARG A C 1
ATOM 1401 O O . ARG A 1 188 ? -17.706 -0.213 14.138 1.00 93.44 188 ARG A O 1
ATOM 1408 N N . ALA A 1 189 ? -17.836 -0.755 11.957 1.00 94.31 189 ALA A N 1
ATOM 1409 C CA . ALA A 1 189 ? -18.955 -1.681 12.109 1.00 94.31 189 ALA A CA 1
ATOM 1410 C C . ALA A 1 189 ? -18.604 -2.859 13.035 1.00 94.31 189 ALA A C 1
ATOM 1412 O O . ALA A 1 189 ? -19.361 -3.159 13.953 1.00 94.31 189 ALA A O 1
ATOM 1413 N N . GLN A 1 190 ? -17.436 -3.484 12.843 1.00 95.44 190 GLN A N 1
ATOM 1414 C CA . GLN A 1 190 ? -16.998 -4.612 13.677 1.00 95.44 190 GLN A CA 1
ATOM 1415 C C . GLN A 1 190 ? -16.753 -4.206 15.140 1.00 95.44 190 GLN A C 1
ATOM 1417 O O . GLN A 1 190 ? -17.131 -4.938 16.053 1.00 95.44 190 GLN A O 1
ATOM 1422 N N . LEU A 1 191 ? -16.164 -3.029 15.372 1.00 94.56 191 LEU A N 1
ATOM 1423 C CA . LEU A 1 191 ? -15.924 -2.497 16.714 1.00 94.56 191 LEU A CA 1
ATOM 1424 C C . LEU A 1 191 ? -17.232 -2.210 17.446 1.00 94.56 191 LEU A C 1
ATOM 1426 O O . LEU A 1 191 ? -17.407 -2.695 18.557 1.00 94.56 191 LEU A O 1
ATOM 1430 N N . LEU A 1 192 ? -18.157 -1.477 16.819 1.00 94.94 192 LEU A N 1
ATOM 1431 C CA . LEU A 1 192 ? -19.436 -1.114 17.436 1.00 94.94 192 LEU A CA 1
ATOM 1432 C C . LEU A 1 192 ? -20.358 -2.319 17.641 1.00 94.94 192 LEU A C 1
ATOM 1434 O O . LEU A 1 192 ? -21.175 -2.305 18.552 1.00 94.94 192 LEU A O 1
ATOM 1438 N N . HIS A 1 193 ? -20.211 -3.376 16.838 1.00 96.19 193 HIS A N 1
ATOM 1439 C CA . HIS A 1 193 ? -20.909 -4.633 17.088 1.00 96.19 193 HIS A CA 1
ATOM 1440 C C . HIS A 1 193 ? -20.416 -5.318 18.373 1.00 96.19 193 HIS A C 1
ATOM 1442 O O . HIS A 1 193 ? -21.224 -5.810 19.154 1.00 96.19 193 HIS A O 1
ATOM 1448 N N . LYS A 1 194 ? -19.096 -5.333 18.611 1.00 94.50 194 LYS A N 1
ATOM 1449 C CA . LYS A 1 194 ? -18.493 -5.988 19.785 1.00 94.50 194 LYS A CA 1
ATOM 1450 C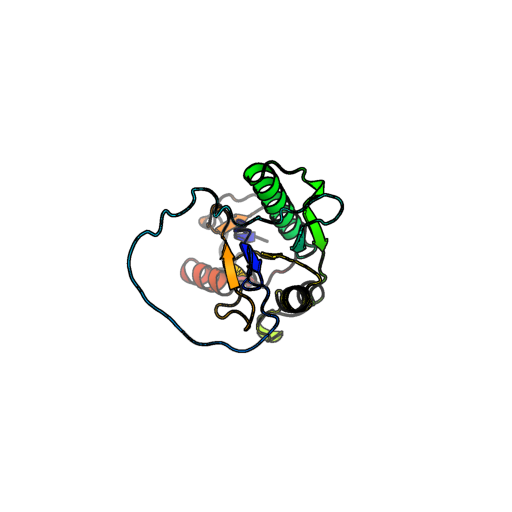 C . LYS A 1 194 ? -18.534 -5.126 21.053 1.00 94.50 194 LYS A C 1
ATOM 1452 O O . LYS A 1 194 ? -18.648 -5.661 22.151 1.00 94.50 194 LYS A O 1
ATOM 1457 N N . ARG A 1 195 ? -18.390 -3.811 20.911 1.00 95.06 195 ARG A N 1
ATOM 1458 C CA . ARG A 1 195 ? -18.332 -2.818 21.992 1.00 95.06 195 ARG A CA 1
ATOM 1459 C C . ARG A 1 195 ? -19.169 -1.585 21.605 1.00 95.06 195 ARG A C 1
ATOM 1461 O O . ARG A 1 195 ? -18.612 -0.586 21.138 1.00 95.06 195 ARG A O 1
ATOM 1468 N N . PRO A 1 196 ? -20.509 -1.659 21.749 1.00 96.38 196 PRO A N 1
ATOM 1469 C CA . PRO A 1 196 ? -21.425 -0.580 21.362 1.00 96.38 196 PRO A CA 1
ATOM 1470 C C . PRO A 1 196 ? -21.226 0.728 22.138 1.00 96.38 196 PRO A C 1
ATOM 1472 O O . PRO A 1 196 ? -21.688 1.777 21.700 1.00 96.38 196 PRO A O 1
ATOM 1475 N N . ASP A 1 197 ? -20.549 0.668 23.285 1.00 96.50 197 ASP A N 1
ATOM 1476 C CA . ASP A 1 197 ? -20.236 1.809 24.143 1.00 96.50 197 ASP A CA 1
ATOM 1477 C C . ASP A 1 197 ? -19.159 2.740 23.556 1.00 96.50 197 ASP A C 1
ATOM 1479 O O . ASP A 1 197 ? -19.078 3.906 23.942 1.00 96.50 197 ASP A O 1
ATOM 1483 N N . LEU A 1 198 ? -18.325 2.258 22.627 1.00 96.00 198 LEU A N 1
ATOM 1484 C CA . LEU A 1 198 ? -17.172 3.010 22.127 1.00 96.00 198 LEU A CA 1
ATOM 1485 C C . LEU A 1 198 ? -17.569 4.207 21.255 1.00 96.00 198 LEU A C 1
ATOM 1487 O O . LEU A 1 198 ? -18.431 4.133 20.378 1.00 96.00 198 LEU A O 1
ATOM 1491 N N . LYS A 1 199 ? -16.822 5.305 21.401 1.00 96.06 199 LYS A N 1
ATOM 1492 C CA . LYS A 1 199 ? -16.923 6.489 20.539 1.00 96.06 199 LYS A CA 1
ATOM 1493 C C . LYS A 1 199 ? -15.941 6.367 19.376 1.00 96.06 199 LYS A C 1
ATOM 1495 O O . LYS A 1 199 ? -14.767 6.712 19.499 1.00 96.06 199 LYS A O 1
ATOM 1500 N N . VAL A 1 200 ? -16.412 5.870 18.233 1.00 94.44 200 VAL A N 1
ATOM 1501 C CA . VAL A 1 200 ? -15.568 5.719 17.035 1.00 94.44 200 VAL A CA 1
ATOM 1502 C C . VAL A 1 200 ? -15.545 7.010 16.213 1.00 94.44 200 VAL A C 1
ATOM 1504 O O . VAL A 1 200 ? -16.590 7.446 15.728 1.00 94.44 200 VAL A O 1
ATOM 1507 N N . VAL A 1 201 ? -14.356 7.587 16.032 1.00 92.94 201 VAL A N 1
ATOM 1508 C CA . VAL A 1 201 ? -14.120 8.848 15.307 1.00 92.94 201 VAL A CA 1
ATOM 1509 C C . VAL A 1 201 ? -13.293 8.623 14.041 1.00 92.94 201 VAL A C 1
ATOM 1511 O O . VAL A 1 201 ? -12.505 7.677 13.964 1.00 92.94 201 VAL A O 1
ATOM 1514 N N . GLU A 1 202 ? -13.458 9.496 13.045 1.00 86.94 202 GLU A N 1
ATOM 1515 C CA . GLU A 1 202 ? -12.615 9.468 11.848 1.00 86.94 202 GLU A CA 1
ATOM 1516 C C . GLU A 1 202 ? -11.171 9.857 12.195 1.00 86.94 202 GLU A C 1
ATOM 1518 O O . GLU A 1 202 ? -10.920 10.738 13.016 1.00 86.94 202 GLU A O 1
ATOM 1523 N N . PHE A 1 203 ? -10.215 9.171 11.572 1.00 83.06 203 PHE A N 1
ATOM 1524 C CA . PHE A 1 203 ? -8.786 9.410 11.761 1.00 83.06 203 PHE A CA 1
ATOM 1525 C C . PHE A 1 203 ? -8.033 9.117 10.459 1.00 83.06 203 PHE A C 1
ATOM 1527 O O . PHE A 1 203 ? -8.229 8.049 9.862 1.00 83.06 203 PHE A O 1
ATOM 1534 N N . ARG A 1 204 ? -7.217 10.069 9.997 1.00 74.94 204 ARG A N 1
ATOM 1535 C CA . ARG A 1 204 ? -6.494 10.039 8.714 1.00 74.94 204 ARG A CA 1
ATOM 1536 C C . ARG A 1 204 ? -5.058 10.521 8.884 1.00 74.94 204 ARG A C 1
ATOM 1538 O O . ARG A 1 204 ? -4.772 11.269 9.810 1.00 74.94 204 ARG A O 1
ATOM 1545 N N . GLY A 1 205 ? -4.207 10.111 7.948 1.00 69.81 205 GLY A N 1
ATOM 1546 C CA . GLY A 1 205 ? -2.784 10.433 7.909 1.00 69.81 205 GLY A CA 1
ATOM 1547 C C . GLY A 1 205 ? -1.935 9.172 7.769 1.00 69.81 205 GLY A C 1
ATOM 1548 O O . GLY A 1 205 ? -2.383 8.083 8.140 1.00 69.81 205 GLY A O 1
ATOM 1549 N N . ASN A 1 206 ? -0.742 9.348 7.204 1.00 62.53 206 ASN A N 1
ATOM 1550 C CA . ASN A 1 206 ? 0.368 8.403 7.312 1.00 62.53 206 ASN A CA 1
ATOM 1551 C C . ASN A 1 206 ? 1.343 8.908 8.372 1.00 62.53 206 ASN A C 1
ATOM 1553 O O . ASN A 1 206 ? 1.437 10.149 8.508 1.00 62.53 206 ASN A O 1
#

pLDDT: mean 76.45, std 22.52, range [26.16, 98.0]

Secondary structure (DSSP, 8-state):
-EEEEE------EEEE-S-SS----------------S-----TT---------SSS-EEEEEESSHHHHHHHHHHHHHHHHHTT--GGGEEEEEE--HHHH--SS-HHHH--TTTTTHHHHHHHHHTS-SEEE--GGGS-SSPPTT-EEEEEPPPP---EEEE-SS-SSGGGSPTT-EEE---HHHHHHHHHH-TT-EEE-----